Protein AF-A0A3D5DLK5-F1 (afdb_monomer)

Structure (mmCIF, N/CA/C/O backbone):
data_AF-A0A3D5DLK5-F1
#
_entry.id   AF-A0A3D5DLK5-F1
#
loop_
_atom_site.group_PDB
_atom_site.id
_atom_site.type_symbol
_atom_site.label_atom_id
_atom_site.label_alt_id
_atom_site.label_comp_id
_atom_site.label_asym_id
_atom_site.label_entity_id
_atom_site.label_seq_id
_atom_site.pdbx_PDB_ins_code
_atom_site.Cartn_x
_atom_site.Cartn_y
_atom_site.Cartn_z
_atom_site.occupancy
_atom_site.B_iso_or_equiv
_atom_site.auth_seq_id
_atom_site.auth_comp_id
_atom_site.auth_asym_id
_atom_site.auth_atom_id
_atom_site.pdbx_PDB_model_num
ATOM 1 N N . MET A 1 1 ? 22.225 74.720 5.721 1.00 42.94 1 MET A N 1
ATOM 2 C CA . MET A 1 1 ? 21.603 74.150 4.505 1.00 42.94 1 MET A CA 1
ATOM 3 C C . MET A 1 1 ? 21.934 72.665 4.447 1.00 42.94 1 MET A C 1
ATOM 5 O O . MET A 1 1 ? 23.121 72.358 4.435 1.00 42.94 1 MET A O 1
ATOM 9 N N . PRO A 1 2 ? 20.953 71.747 4.482 1.00 41.28 2 PRO A N 1
ATOM 10 C CA . PRO A 1 2 ? 21.237 70.318 4.409 1.00 41.28 2 PRO A CA 1
ATOM 11 C C . PRO A 1 2 ? 21.556 69.940 2.953 1.00 41.28 2 PRO A C 1
ATOM 13 O O . PRO A 1 2 ? 20.739 70.164 2.061 1.00 41.28 2 PRO A O 1
ATOM 16 N N . LYS A 1 3 ? 22.753 69.399 2.689 1.00 48.69 3 LYS A N 1
ATOM 17 C CA . LYS A 1 3 ? 23.078 68.789 1.389 1.00 48.69 3 LYS A CA 1
ATOM 18 C C . LYS A 1 3 ? 22.417 67.411 1.339 1.00 48.69 3 LYS A C 1
ATOM 20 O O . LYS A 1 3 ? 22.730 66.556 2.161 1.00 48.69 3 LYS A O 1
ATOM 25 N N . LYS A 1 4 ? 21.492 67.213 0.396 1.00 55.03 4 LYS A N 1
ATOM 26 C CA . LYS A 1 4 ? 20.937 65.888 0.082 1.00 55.03 4 LYS A CA 1
ATOM 27 C C . LYS A 1 4 ? 22.070 64.969 -0.405 1.00 55.03 4 LYS A C 1
ATOM 29 O O . LYS A 1 4 ? 22.907 65.449 -1.173 1.00 55.03 4 LYS A O 1
ATOM 34 N N . PRO A 1 5 ? 22.112 63.689 -0.005 1.00 53.06 5 PRO A N 1
ATOM 35 C CA . PRO A 1 5 ? 23.078 62.755 -0.565 1.00 53.06 5 PRO A CA 1
ATOM 36 C C . PRO A 1 5 ? 22.707 62.464 -2.027 1.00 53.06 5 PRO A C 1
ATOM 38 O O . PRO A 1 5 ? 21.541 62.223 -2.336 1.00 53.06 5 PRO A O 1
ATOM 41 N N . VAL A 1 6 ? 23.694 62.532 -2.924 1.00 55.94 6 VAL A N 1
ATOM 42 C CA . VAL A 1 6 ? 23.573 62.074 -4.315 1.00 55.94 6 VAL A CA 1
ATOM 43 C C . VAL A 1 6 ? 24.236 60.704 -4.375 1.00 55.94 6 VAL A C 1
ATOM 45 O O . VAL A 1 6 ? 25.457 60.610 -4.293 1.00 55.94 6 VAL A O 1
ATOM 48 N N . THR A 1 7 ? 23.426 59.654 -4.449 1.00 68.88 7 THR A N 1
ATOM 49 C CA . THR A 1 7 ? 23.878 58.266 -4.603 1.00 68.88 7 THR A CA 1
ATOM 50 C C . THR A 1 7 ? 24.413 58.070 -6.025 1.00 68.88 7 THR A C 1
ATOM 52 O O . THR A 1 7 ? 23.758 58.476 -6.987 1.00 68.88 7 THR A O 1
ATOM 55 N N . SER A 1 8 ? 25.610 57.493 -6.172 1.00 81.56 8 SER A N 1
ATOM 56 C CA . SER A 1 8 ? 26.222 57.232 -7.487 1.00 81.56 8 SER A CA 1
ATOM 57 C C . SER A 1 8 ? 25.460 56.134 -8.239 1.00 81.56 8 SER A C 1
ATOM 59 O O . SER A 1 8 ? 24.951 55.202 -7.618 1.00 81.56 8 SER A O 1
ATOM 61 N N . THR A 1 9 ? 25.413 56.190 -9.573 1.00 80.44 9 THR A N 1
ATOM 62 C CA . THR A 1 9 ? 24.764 55.162 -10.410 1.00 80.44 9 THR A CA 1
ATOM 63 C C . THR A 1 9 ? 25.300 53.753 -10.124 1.00 80.44 9 THR A C 1
ATOM 65 O O . THR A 1 9 ? 24.518 52.810 -10.045 1.00 80.44 9 THR A O 1
ATOM 68 N N . ASP A 1 10 ? 26.604 53.607 -9.871 1.00 79.00 10 ASP A N 1
ATOM 69 C CA . ASP A 1 10 ? 27.224 52.322 -9.505 1.00 79.00 10 ASP A CA 1
ATOM 70 C C . ASP A 1 10 ? 26.759 51.806 -8.137 1.00 79.00 10 ASP A C 1
ATOM 72 O O . ASP A 1 10 ? 26.619 50.602 -7.923 1.00 79.00 10 ASP A O 1
ATOM 76 N N . GLU A 1 11 ? 26.511 52.717 -7.199 1.00 77.06 11 GLU A N 1
ATOM 77 C CA . GLU A 1 11 ? 26.016 52.387 -5.865 1.00 77.06 11 GLU A CA 1
ATOM 78 C C . GLU A 1 11 ? 24.546 51.948 -5.940 1.00 77.06 11 GLU A C 1
ATOM 80 O O . GLU A 1 11 ? 24.179 50.937 -5.344 1.00 77.06 11 GLU A O 1
ATOM 85 N N . LEU A 1 12 ? 23.739 52.610 -6.779 1.00 76.19 12 LEU A N 1
ATOM 86 C CA . LEU A 1 12 ? 22.368 52.193 -7.086 1.00 76.19 12 LEU A CA 1
ATOM 87 C C . LEU A 1 12 ? 22.314 50.814 -7.764 1.00 76.19 12 LEU A C 1
ATOM 89 O O . LEU A 1 12 ? 21.471 49.998 -7.398 1.00 76.19 12 LEU A O 1
ATOM 93 N N . ILE A 1 13 ? 23.226 50.518 -8.699 1.00 75.50 13 ILE A N 1
ATOM 94 C CA . ILE A 1 13 ? 23.313 49.200 -9.353 1.00 75.50 13 ILE A CA 1
ATOM 95 C C . ILE A 1 13 ? 23.681 48.109 -8.336 1.00 75.50 13 ILE A C 1
ATOM 97 O O . ILE A 1 13 ? 23.044 47.057 -8.311 1.00 75.50 13 ILE A O 1
ATOM 101 N N . ARG A 1 14 ? 24.660 48.352 -7.453 1.00 78.44 14 ARG A N 1
ATOM 102 C CA . ARG A 1 14 ? 25.028 47.391 -6.394 1.00 78.44 14 ARG A CA 1
ATOM 103 C C . ARG A 1 14 ? 23.885 47.143 -5.411 1.00 78.44 14 ARG A C 1
ATOM 105 O O . ARG A 1 14 ? 23.652 45.993 -5.042 1.00 78.44 14 ARG A O 1
ATOM 112 N N . MET A 1 15 ? 23.172 48.197 -5.013 1.00 76.94 15 MET A N 1
ATOM 113 C CA . MET A 1 15 ? 21.993 48.077 -4.153 1.00 76.94 15 MET A CA 1
ATOM 114 C C . MET A 1 15 ? 20.878 47.277 -4.839 1.00 76.94 15 MET A C 1
ATOM 116 O O . MET A 1 15 ? 20.285 46.412 -4.202 1.00 76.94 15 MET A O 1
ATOM 120 N N . LEU A 1 16 ? 20.625 47.507 -6.133 1.00 72.19 16 LEU A N 1
ATOM 121 C CA . LEU A 1 16 ? 19.617 46.765 -6.897 1.00 72.19 16 LEU A CA 1
ATOM 122 C C . LEU A 1 16 ? 19.955 45.267 -6.988 1.00 72.19 16 LEU A C 1
ATOM 124 O O . LEU A 1 16 ? 19.103 44.441 -6.677 1.00 72.19 16 LEU A O 1
ATOM 128 N N . ILE A 1 17 ? 21.208 44.919 -7.305 1.00 76.75 17 ILE A N 1
ATOM 129 C CA . ILE A 1 17 ? 21.674 43.521 -7.360 1.00 76.75 17 ILE A CA 1
ATOM 130 C C . ILE A 1 17 ? 21.520 42.825 -5.997 1.00 76.75 17 ILE A C 1
ATOM 132 O O . ILE A 1 17 ? 21.095 41.674 -5.934 1.00 76.75 17 ILE A O 1
ATOM 136 N N . GLN A 1 18 ? 21.839 43.506 -4.890 1.00 73.81 18 GLN A N 1
ATOM 137 C CA . GLN A 1 18 ? 21.656 42.947 -3.544 1.00 73.81 18 GLN A CA 1
ATOM 138 C C . GLN A 1 18 ? 20.182 42.720 -3.198 1.00 73.81 18 GLN A C 1
ATOM 140 O O . GLN A 1 18 ? 19.852 41.699 -2.596 1.00 73.81 18 GLN A O 1
ATOM 145 N N . VAL A 1 19 ? 19.299 43.645 -3.582 1.00 72.69 19 VAL A N 1
ATOM 146 C CA . VAL A 1 19 ? 17.851 43.500 -3.381 1.00 72.69 19 VAL A CA 1
ATOM 147 C C . VAL A 1 19 ? 17.303 42.330 -4.201 1.00 72.69 19 VAL A C 1
ATOM 149 O O . VAL A 1 19 ? 16.529 41.540 -3.667 1.00 72.69 19 VAL A O 1
ATOM 152 N N . GLU A 1 20 ? 17.734 42.164 -5.453 1.00 77.56 20 GLU A N 1
ATOM 153 C CA . GLU A 1 20 ? 17.341 41.029 -6.298 1.00 77.56 20 GLU A CA 1
ATOM 154 C C . GLU A 1 20 ? 17.846 39.691 -5.747 1.00 77.56 20 GLU A C 1
ATOM 156 O O . GLU A 1 20 ? 17.072 38.739 -5.649 1.00 77.56 20 GLU A O 1
ATOM 161 N N . ALA A 1 21 ? 19.108 39.616 -5.316 1.00 72.50 21 ALA A N 1
ATOM 162 C CA . ALA A 1 21 ? 19.668 38.409 -4.707 1.00 72.50 21 ALA A CA 1
ATOM 163 C C . ALA A 1 21 ? 18.961 38.045 -3.389 1.00 72.50 21 ALA A C 1
ATOM 165 O O . ALA A 1 21 ? 18.649 36.878 -3.150 1.00 72.50 21 ALA A O 1
ATOM 166 N N . ALA A 1 22 ? 18.653 39.038 -2.548 1.00 77.44 22 ALA A N 1
ATOM 167 C CA . ALA A 1 22 ? 17.878 38.827 -1.328 1.00 77.44 22 ALA A CA 1
ATOM 168 C C . ALA A 1 22 ? 16.445 38.364 -1.640 1.00 77.44 22 ALA A C 1
ATOM 170 O O . ALA A 1 22 ? 15.945 37.447 -0.991 1.00 77.44 22 ALA A O 1
ATOM 171 N N . ALA A 1 23 ? 15.794 38.944 -2.653 1.00 75.94 23 ALA A N 1
ATOM 172 C CA . ALA A 1 23 ? 14.467 38.525 -3.097 1.00 75.94 23 ALA A CA 1
ATOM 173 C C . ALA A 1 23 ? 14.468 37.090 -3.651 1.00 75.94 23 ALA A C 1
ATOM 175 O O . ALA A 1 23 ? 13.562 36.319 -3.331 1.00 75.94 23 ALA A O 1
ATOM 176 N N . ALA A 1 24 ? 15.495 36.707 -4.416 1.00 77.44 24 ALA A N 1
ATOM 177 C CA . ALA A 1 24 ? 15.681 35.340 -4.898 1.00 77.44 24 ALA A CA 1
ATOM 178 C C . ALA A 1 24 ? 15.868 34.351 -3.736 1.00 77.44 24 ALA A C 1
ATOM 180 O O . ALA A 1 24 ? 15.194 33.325 -3.705 1.00 77.44 24 ALA A O 1
ATOM 181 N N . GLY A 1 25 ? 16.690 34.695 -2.738 1.00 79.88 25 GLY A N 1
ATOM 182 C CA . GLY A 1 25 ? 16.867 33.874 -1.536 1.00 79.88 25 GLY A CA 1
ATOM 183 C C . GLY A 1 25 ? 15.587 33.735 -0.703 1.00 79.88 25 GLY A C 1
ATOM 184 O O . GLY A 1 25 ? 15.279 32.651 -0.212 1.00 79.88 25 GLY A O 1
ATOM 185 N N . ILE A 1 26 ? 14.787 34.800 -0.577 1.00 82.75 26 ILE A N 1
ATOM 186 C CA . ILE A 1 26 ? 13.484 34.747 0.108 1.00 82.75 26 ILE A CA 1
ATOM 187 C C . ILE A 1 26 ? 12.505 33.853 -0.658 1.00 82.75 26 ILE A C 1
ATOM 189 O O . ILE A 1 26 ? 11.826 33.030 -0.044 1.00 82.75 26 ILE A O 1
ATOM 193 N N . LEU A 1 27 ? 12.431 33.990 -1.985 1.00 77.56 27 LEU A N 1
ATOM 194 C CA . LEU A 1 27 ? 11.572 33.155 -2.821 1.00 77.56 27 LEU A CA 1
ATOM 195 C C . LEU A 1 27 ? 11.985 31.682 -2.735 1.00 77.56 27 LEU A C 1
ATOM 197 O O . LEU A 1 27 ? 11.122 30.828 -2.562 1.00 77.56 27 LEU A O 1
ATOM 201 N N . GLU A 1 28 ? 13.283 31.387 -2.790 1.00 80.94 28 GLU A N 1
ATOM 202 C CA . GLU A 1 28 ? 13.816 30.035 -2.621 1.00 80.94 28 GLU A CA 1
ATOM 203 C C . GLU A 1 28 ? 13.420 29.452 -1.260 1.00 80.94 28 GLU A C 1
ATOM 205 O O . GLU A 1 28 ? 12.857 28.360 -1.203 1.00 80.94 28 GLU A O 1
ATOM 210 N N . GLN A 1 29 ? 13.604 30.197 -0.166 1.00 78.12 29 GLN A N 1
ATOM 211 C CA . GLN A 1 29 ? 13.191 29.731 1.159 1.00 78.12 29 GLN A CA 1
ATOM 212 C C . GLN A 1 29 ? 11.677 29.533 1.277 1.00 78.12 29 GLN A C 1
ATOM 214 O O . GLN A 1 29 ? 11.236 28.555 1.879 1.00 78.12 29 GLN A O 1
ATOM 219 N N . GLN A 1 30 ? 10.866 30.406 0.679 1.00 80.44 30 GLN A N 1
ATOM 220 C CA . GLN A 1 30 ? 9.410 30.246 0.641 1.00 80.44 30 GLN A CA 1
ATOM 221 C C . GLN A 1 30 ? 8.985 29.035 -0.199 1.00 80.44 30 GLN A C 1
ATOM 223 O O . GLN A 1 30 ? 8.059 28.316 0.181 1.00 80.44 30 GLN A O 1
ATOM 228 N N . MET A 1 31 ? 9.659 28.785 -1.325 1.00 78.12 31 MET A N 1
ATOM 229 C CA . MET A 1 31 ? 9.427 27.616 -2.172 1.00 78.12 31 MET A CA 1
ATOM 230 C C . MET A 1 31 ? 9.816 26.333 -1.442 1.00 78.12 31 MET A C 1
ATOM 232 O O . MET A 1 31 ? 9.007 25.412 -1.394 1.00 78.12 31 MET A O 1
ATOM 236 N N . LEU A 1 32 ? 10.991 26.286 -0.812 1.00 80.00 32 LEU A N 1
ATOM 237 C CA . LEU A 1 32 ? 11.442 25.152 -0.004 1.00 80.00 32 LEU A CA 1
ATOM 238 C C . LEU A 1 32 ? 10.513 24.902 1.189 1.00 80.00 32 LEU A C 1
ATOM 240 O O . LEU A 1 32 ? 10.144 23.761 1.449 1.00 80.00 32 LEU A O 1
ATOM 244 N N . HIS A 1 33 ? 10.072 25.958 1.877 1.00 77.00 33 HIS A N 1
ATOM 245 C CA . HIS A 1 33 ? 9.100 25.843 2.963 1.00 77.00 33 HIS A CA 1
ATOM 246 C C . HIS A 1 33 ? 7.778 25.239 2.478 1.00 77.00 33 HIS A C 1
ATOM 248 O O . HIS A 1 33 ? 7.251 24.329 3.113 1.00 77.00 33 HIS A O 1
ATOM 254 N N . ARG A 1 34 ? 7.270 25.686 1.322 1.00 76.44 34 ARG A N 1
ATOM 255 C CA . ARG A 1 34 ? 6.058 25.120 0.715 1.00 76.44 34 ARG A CA 1
ATOM 256 C C . ARG A 1 34 ? 6.259 23.667 0.285 1.00 76.44 34 ARG A C 1
ATOM 258 O O . ARG A 1 34 ? 5.368 22.856 0.496 1.00 76.44 34 ARG A O 1
ATOM 265 N N . LEU A 1 35 ? 7.415 23.332 -0.292 1.00 76.19 35 LEU A N 1
ATOM 266 C CA . LEU A 1 35 ? 7.746 21.963 -0.695 1.00 76.19 35 LEU A CA 1
ATOM 267 C C . LEU A 1 35 ? 7.763 21.011 0.505 1.00 76.19 35 LEU A C 1
ATOM 269 O O . LEU A 1 35 ? 7.215 19.924 0.399 1.00 76.19 35 LEU A O 1
ATOM 273 N N . ARG A 1 36 ? 8.289 21.446 1.656 1.00 78.12 36 ARG A N 1
ATOM 274 C CA . ARG A 1 36 ? 8.279 20.668 2.909 1.00 78.12 36 ARG A CA 1
ATOM 275 C C . ARG A 1 36 ? 6.887 20.472 3.514 1.00 78.12 36 ARG A C 1
ATOM 277 O O . ARG A 1 36 ? 6.699 19.605 4.356 1.00 78.12 36 ARG A O 1
ATOM 284 N N . GLN A 1 37 ? 5.909 21.287 3.125 1.00 80.38 37 GLN A N 1
ATOM 285 C CA . GLN A 1 37 ? 4.522 21.156 3.583 1.00 80.38 37 GLN A CA 1
ATOM 286 C C . GLN A 1 37 ? 3.663 20.313 2.645 1.00 80.38 37 GLN A C 1
ATOM 288 O O . GLN A 1 37 ? 2.487 20.097 2.931 1.00 80.38 37 GLN A O 1
ATOM 293 N N . GLN A 1 38 ? 4.229 19.838 1.537 1.00 84.44 38 GLN A N 1
ATOM 294 C CA . GLN A 1 38 ? 3.517 19.061 0.540 1.00 84.44 38 GLN A CA 1
ATOM 295 C C . GLN A 1 38 ? 4.121 17.674 0.407 1.00 84.44 38 GLN A C 1
ATOM 297 O O . GLN A 1 38 ? 5.324 17.473 0.507 1.00 84.44 38 GLN A O 1
ATOM 302 N N . THR A 1 39 ? 3.260 16.713 0.130 1.00 86.06 39 THR A N 1
ATOM 303 C CA . THR A 1 39 ? 3.639 15.349 -0.216 1.00 86.06 39 THR A CA 1
ATOM 304 C C . THR A 1 39 ? 3.030 14.994 -1.564 1.00 86.06 39 THR A C 1
ATOM 306 O O . THR A 1 39 ? 2.161 15.705 -2.082 1.00 86.06 39 THR A O 1
ATOM 309 N N . TYR A 1 40 ? 3.529 13.935 -2.185 1.00 82.75 40 TYR A N 1
ATOM 310 C CA . TYR A 1 40 ? 3.051 13.472 -3.473 1.00 82.75 40 TYR A CA 1
ATOM 311 C C . TYR A 1 40 ? 2.256 12.192 -3.275 1.00 82.75 40 TYR A C 1
ATOM 313 O O . TYR A 1 40 ? 2.761 11.227 -2.729 1.00 82.75 40 TYR A O 1
ATOM 321 N N . VAL A 1 41 ? 1.000 12.175 -3.711 1.00 85.81 41 VAL A N 1
ATOM 322 C CA . VAL A 1 41 ? 0.158 10.981 -3.624 1.00 85.81 41 VAL A CA 1
ATOM 323 C C . VAL A 1 41 ? -0.466 10.739 -4.980 1.00 85.81 41 VAL A C 1
ATOM 325 O O . VAL A 1 41 ? -1.279 11.522 -5.479 1.00 85.81 41 VAL A O 1
ATOM 328 N N . GLY A 1 42 ? -0.064 9.634 -5.600 1.00 77.25 42 GLY A N 1
ATOM 329 C CA . GLY A 1 42 ? -0.715 9.083 -6.778 1.00 77.25 42 GLY A CA 1
ATOM 330 C C . GLY A 1 42 ? -0.802 10.045 -7.958 1.00 77.25 42 GLY A C 1
ATOM 331 O O . GLY A 1 42 ? -1.847 10.094 -8.611 1.00 77.25 42 GLY A O 1
ATOM 332 N N . GLY A 1 43 ? 0.256 10.820 -8.201 1.00 78.56 43 GLY A N 1
ATOM 333 C CA . GLY A 1 43 ? 0.330 11.748 -9.328 1.00 78.56 43 GLY A CA 1
ATOM 334 C C . GLY A 1 43 ? 0.141 13.227 -8.965 1.00 78.56 43 GLY A C 1
ATOM 335 O O . GLY A 1 43 ? 0.287 14.091 -9.832 1.00 78.56 43 GLY A O 1
ATOM 336 N N . LYS A 1 44 ? -0.216 13.545 -7.713 1.00 83.94 44 LYS A N 1
ATOM 337 C CA . LYS A 1 44 ? -0.610 14.900 -7.302 1.00 83.94 44 LYS A CA 1
ATOM 338 C C . LYS A 1 44 ? 0.108 15.342 -6.037 1.00 83.94 44 LYS A C 1
ATOM 340 O O . LYS A 1 44 ? 0.226 14.571 -5.090 1.00 83.94 44 LYS A O 1
ATOM 345 N N . ARG A 1 45 ? 0.522 16.612 -6.008 1.00 84.94 45 ARG A N 1
ATOM 346 C CA . ARG A 1 45 ? 0.959 17.270 -4.774 1.00 84.94 45 ARG A CA 1
ATOM 347 C C . ARG A 1 45 ? -0.252 17.619 -3.923 1.00 84.94 45 ARG A C 1
ATOM 349 O O . ARG A 1 45 ? -1.213 18.193 -4.434 1.00 84.94 45 ARG A O 1
ATOM 356 N N . VAL A 1 46 ? -0.183 17.275 -2.648 1.00 89.00 46 VAL A N 1
ATOM 357 C CA . VAL A 1 46 ? -1.204 17.562 -1.642 1.00 89.00 46 VAL A CA 1
ATOM 358 C C . VAL A 1 46 ? -0.528 18.123 -0.400 1.00 89.00 46 VAL A C 1
ATOM 360 O O . VAL A 1 46 ? 0.613 17.769 -0.108 1.00 89.00 46 VAL A O 1
ATOM 363 N N . ASP A 1 47 ? -1.217 18.999 0.323 1.00 90.19 47 ASP A N 1
ATOM 364 C CA . ASP A 1 47 ? -0.707 19.499 1.597 1.00 90.19 47 ASP A CA 1
ATOM 365 C C . ASP A 1 47 ? -0.700 18.364 2.629 1.00 90.19 47 ASP A C 1
ATOM 367 O O . ASP A 1 47 ? -1.656 17.584 2.723 1.00 90.19 47 ASP A O 1
ATOM 371 N N . ILE A 1 48 ? 0.389 18.266 3.390 1.00 90.31 48 ILE A N 1
ATOM 372 C CA . ILE A 1 48 ? 0.566 17.246 4.419 1.00 90.31 48 ILE A CA 1
ATOM 373 C C . ILE A 1 48 ? -0.444 17.491 5.533 1.00 90.31 48 ILE A C 1
ATOM 375 O O . ILE A 1 48 ? -0.481 18.544 6.171 1.00 90.31 48 ILE A O 1
ATOM 379 N N . GLN A 1 49 ? -1.245 16.471 5.798 1.00 92.81 49 GLN A N 1
ATOM 380 C CA . GLN A 1 49 ? -2.218 16.454 6.874 1.00 92.81 49 GLN A CA 1
ATOM 381 C C . GLN A 1 49 ? -1.587 15.877 8.142 1.00 92.81 49 GLN A C 1
ATOM 383 O O . GLN A 1 49 ? -0.702 15.017 8.097 1.00 92.81 49 GLN A O 1
ATOM 388 N N . GLN A 1 50 ? -2.063 16.321 9.305 1.00 93.25 50 GLN A N 1
ATOM 389 C CA . GLN A 1 50 ? -1.713 15.649 10.554 1.00 93.25 50 GLN A CA 1
ATOM 390 C C . GLN A 1 50 ? -2.298 14.237 10.562 1.00 93.25 50 GLN A C 1
ATOM 392 O O . GLN A 1 50 ? -3.425 14.031 10.114 1.00 93.25 50 GLN A O 1
ATOM 397 N N . LEU A 1 51 ? -1.544 13.275 11.098 1.00 95.12 51 LEU A N 1
ATOM 398 C CA . LEU A 1 51 ? -2.031 11.909 11.254 1.00 95.12 51 LEU A CA 1
ATOM 399 C C . LEU A 1 51 ? -3.208 11.917 12.251 1.00 95.12 51 LEU A C 1
ATOM 401 O O . LEU A 1 51 ? -3.010 12.280 13.417 1.00 95.12 51 LEU A O 1
ATOM 405 N N . PRO A 1 52 ? -4.433 11.558 11.831 1.00 95.81 52 PRO A N 1
ATOM 406 C CA . PRO A 1 52 ? -5.585 11.585 12.718 1.00 95.81 52 PRO A CA 1
ATOM 407 C C . PRO A 1 52 ? -5.480 10.485 13.778 1.00 95.81 52 PRO A C 1
ATOM 409 O O . PRO A 1 52 ? -4.756 9.499 13.625 1.00 95.81 52 PRO A O 1
ATOM 412 N N . ARG A 1 53 ? -6.251 10.617 14.863 1.00 96.56 53 ARG A N 1
ATOM 413 C CA . ARG A 1 53 ? -6.416 9.517 15.826 1.00 96.56 53 ARG A CA 1
ATOM 414 C C . ARG A 1 53 ? -7.064 8.320 15.134 1.00 96.56 53 ARG A C 1
ATOM 416 O O . ARG A 1 53 ? -7.976 8.502 14.330 1.00 96.56 53 ARG A O 1
ATOM 423 N N . LEU A 1 54 ? -6.642 7.112 15.505 1.00 96.38 54 LEU A N 1
ATOM 424 C CA . LEU A 1 54 ? -7.251 5.882 15.007 1.00 96.38 54 LEU A CA 1
ATOM 425 C C . LEU A 1 54 ? -8.766 5.875 15.311 1.00 96.38 54 LEU A C 1
ATOM 427 O O . LEU A 1 54 ? -9.147 5.994 16.483 1.00 96.38 54 LEU A O 1
ATOM 431 N N . PRO A 1 55 ? -9.644 5.749 14.297 1.00 94.19 55 PRO A N 1
ATOM 432 C CA . PRO A 1 55 ? -11.082 5.673 14.521 1.00 94.19 55 PRO A CA 1
ATOM 433 C C . PRO A 1 55 ? -11.445 4.447 15.362 1.00 94.19 55 PRO A C 1
ATOM 435 O O . PRO A 1 55 ? -10.939 3.355 15.119 1.00 94.19 55 PRO A O 1
ATOM 438 N N . LYS A 1 56 ? -12.378 4.579 16.313 1.00 94.12 56 LYS A N 1
ATOM 439 C CA . LYS A 1 56 ? -12.821 3.437 17.141 1.00 94.12 56 LYS A CA 1
ATOM 440 C C . LYS A 1 56 ? -13.384 2.280 16.303 1.00 94.12 56 LYS A C 1
ATOM 442 O O . LYS A 1 56 ? -13.192 1.123 16.655 1.00 94.12 56 LYS A O 1
ATOM 447 N N . SER A 1 57 ? -14.034 2.591 15.181 1.00 93.38 57 SER A N 1
ATOM 448 C CA . SER A 1 57 ? -14.547 1.602 14.226 1.00 93.38 57 SER A CA 1
ATOM 449 C C . SER A 1 57 ? -13.447 0.779 13.549 1.00 93.38 57 SER A C 1
ATOM 451 O O . SER A 1 57 ? -13.731 -0.295 13.027 1.00 93.38 57 SER A O 1
ATOM 453 N N . ALA A 1 58 ? -12.186 1.227 13.563 1.00 94.69 58 ALA A N 1
ATOM 454 C CA . ALA A 1 58 ? -11.075 0.491 12.962 1.00 94.69 58 ALA A CA 1
ATOM 455 C C . ALA A 1 58 ? -10.819 -0.866 13.643 1.00 94.69 58 ALA A C 1
ATOM 457 O O . ALA A 1 58 ? -10.260 -1.762 13.018 1.00 94.69 58 ALA A O 1
ATOM 458 N N . ALA A 1 59 ? -11.266 -1.034 14.893 1.00 93.75 59 ALA A N 1
ATOM 459 C CA . ALA A 1 59 ? -11.171 -2.292 15.629 1.00 93.75 59 ALA A CA 1
ATOM 460 C C . ALA A 1 59 ? -12.073 -3.408 15.070 1.00 93.75 59 ALA A C 1
ATOM 462 O O . ALA A 1 59 ? -11.851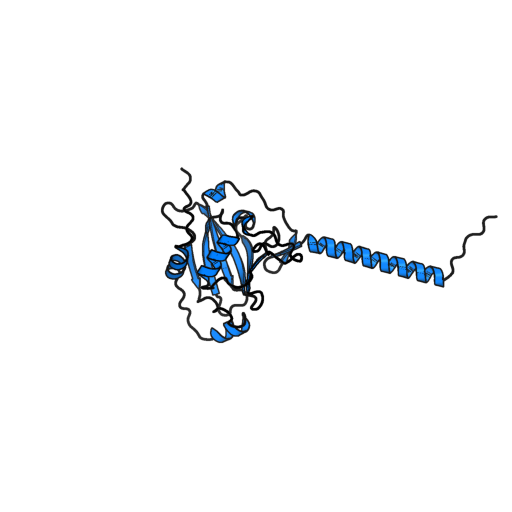 -4.572 15.377 1.00 93.75 59 ALA A O 1
ATOM 463 N N . THR A 1 60 ? -13.092 -3.067 14.277 1.00 95.38 60 THR A N 1
ATOM 464 C CA . THR A 1 60 ? -14.113 -4.019 13.801 1.00 95.38 60 THR A CA 1
ATOM 465 C C . THR A 1 60 ? -14.436 -3.863 12.319 1.00 95.38 60 THR A C 1
ATOM 467 O O . THR A 1 60 ? -15.426 -4.407 11.832 1.00 95.38 60 THR A O 1
ATOM 470 N N . THR A 1 61 ? -13.613 -3.118 11.582 1.00 97.50 61 THR A N 1
ATOM 471 C CA . THR A 1 61 ? -13.795 -2.882 10.147 1.00 97.50 61 THR A CA 1
ATOM 472 C C . THR A 1 61 ? -12.583 -3.340 9.355 1.00 97.50 61 THR A C 1
ATOM 474 O O . THR A 1 61 ? -11.467 -3.440 9.872 1.00 97.50 61 THR A O 1
ATOM 477 N N . VAL A 1 62 ? -12.815 -3.575 8.071 1.00 98.19 62 VAL A N 1
ATOM 478 C CA . VAL A 1 62 ? -11.795 -3.871 7.073 1.00 98.19 62 VAL A CA 1
ATOM 479 C C . VAL A 1 62 ? -11.871 -2.845 5.948 1.00 98.19 62 VAL A C 1
ATOM 481 O O . VAL A 1 62 ? -12.953 -2.416 5.538 1.00 98.19 62 VAL A O 1
ATOM 484 N N . HIS A 1 63 ? -10.709 -2.449 5.442 1.00 98.44 63 HIS A N 1
ATOM 485 C CA . HIS A 1 63 ? -10.586 -1.691 4.208 1.00 98.44 63 HIS A CA 1
ATOM 486 C C . HIS A 1 63 ? -10.528 -2.670 3.045 1.00 98.44 63 HIS A C 1
ATOM 488 O O . HIS A 1 63 ? -9.595 -3.466 2.932 1.00 98.44 63 HIS A O 1
ATOM 494 N N . ARG A 1 64 ? -11.512 -2.580 2.154 1.00 98.69 64 ARG A N 1
ATOM 495 C CA . ARG A 1 64 ? -11.442 -3.198 0.838 1.00 98.69 64 ARG A CA 1
ATOM 496 C C . ARG A 1 64 ? -10.688 -2.253 -0.081 1.00 98.69 64 ARG A C 1
ATOM 498 O O . ARG A 1 64 ? -11.206 -1.198 -0.448 1.00 98.69 64 ARG A O 1
ATOM 505 N N . VAL A 1 65 ? -9.472 -2.632 -0.445 1.00 98.81 65 VAL A N 1
ATOM 506 C CA . VAL A 1 65 ? -8.584 -1.830 -1.286 1.00 98.81 65 VAL A CA 1
ATOM 507 C C . VAL A 1 65 ? -8.319 -2.523 -2.609 1.00 98.81 65 VAL A C 1
ATOM 509 O O . VAL A 1 65 ? -8.266 -3.751 -2.685 1.00 98.81 65 VAL A O 1
ATOM 512 N N . LYS A 1 66 ? -8.096 -1.731 -3.654 1.00 98.69 66 LYS A N 1
ATOM 513 C CA . LYS A 1 66 ? -7.514 -2.204 -4.906 1.00 98.69 66 LYS A CA 1
ATOM 514 C C . LYS A 1 66 ? -6.083 -1.693 -5.016 1.00 98.69 66 LYS A C 1
ATOM 516 O O . LYS A 1 66 ? -5.884 -0.491 -5.165 1.00 98.69 66 LYS A O 1
ATOM 521 N N . ALA A 1 67 ? -5.117 -2.605 -4.982 1.00 98.56 67 ALA A N 1
ATOM 522 C CA . ALA A 1 67 ? -3.705 -2.333 -5.231 1.00 98.56 67 ALA A CA 1
ATOM 523 C C . ALA A 1 67 ? -3.396 -2.613 -6.707 1.00 98.56 67 ALA A C 1
ATOM 525 O O . ALA A 1 67 ? -3.517 -3.752 -7.161 1.00 98.56 67 ALA A O 1
ATOM 526 N N . SER A 1 68 ? -3.057 -1.579 -7.476 1.00 98.31 68 SER A N 1
ATOM 527 C CA . SER A 1 68 ? -2.781 -1.686 -8.916 1.00 98.31 68 SER A CA 1
ATOM 528 C C . SER A 1 68 ? -1.330 -1.341 -9.211 1.00 98.31 68 SER A C 1
ATOM 530 O O . SER A 1 68 ? -0.879 -0.274 -8.804 1.00 98.31 68 SER A O 1
ATOM 532 N N . LEU A 1 69 ? -0.632 -2.202 -9.954 1.00 97.75 69 LEU A N 1
ATOM 533 C CA . LEU A 1 69 ? 0.744 -1.947 -10.371 1.00 97.75 69 LEU A CA 1
ATOM 534 C C . LEU A 1 69 ? 0.769 -0.872 -11.464 1.00 97.75 69 LEU A C 1
ATOM 536 O O . LEU A 1 69 ? 0.162 -1.029 -12.531 1.00 97.75 69 LEU A O 1
ATOM 540 N N . HIS A 1 70 ? 1.448 0.237 -11.186 1.00 95.81 70 HIS A N 1
ATOM 541 C CA . HIS A 1 70 ? 1.547 1.369 -12.093 1.00 95.81 70 HIS A CA 1
ATOM 542 C C . HIS A 1 70 ? 2.341 0.987 -13.351 1.00 95.81 70 HIS A C 1
ATOM 544 O O . HIS A 1 70 ? 3.371 0.331 -13.283 1.00 95.81 70 HIS A O 1
ATOM 550 N N . GLY A 1 71 ? 1.849 1.389 -14.526 1.00 94.56 71 GLY A N 1
ATOM 551 C CA . GLY A 1 71 ? 2.525 1.152 -15.808 1.00 94.56 71 GLY A CA 1
ATOM 552 C C . GLY A 1 71 ? 2.420 -0.273 -16.374 1.00 94.56 71 GLY A C 1
ATOM 553 O O . GLY A 1 71 ? 2.823 -0.480 -17.520 1.00 94.56 71 GLY A O 1
ATOM 554 N N . ALA A 1 72 ? 1.828 -1.226 -15.645 1.00 95.31 72 ALA A N 1
ATOM 555 C CA . ALA A 1 72 ? 1.699 -2.614 -16.091 1.00 95.31 72 ALA A CA 1
ATOM 556 C C . ALA A 1 72 ? 0.758 -2.757 -17.299 1.00 95.31 72 ALA A C 1
ATOM 558 O O . ALA A 1 72 ? -0.391 -2.296 -17.292 1.00 95.31 72 ALA A O 1
ATOM 559 N N . LYS A 1 73 ? 1.236 -3.438 -18.341 1.00 91.44 73 LYS A N 1
ATOM 560 C CA . LYS A 1 73 ? 0.540 -3.667 -19.608 1.00 91.44 73 LYS A CA 1
ATOM 561 C C . LYS A 1 73 ? 0.700 -5.138 -20.023 1.00 91.44 73 LYS A C 1
ATOM 563 O O . LYS A 1 73 ? 1.751 -5.504 -20.534 1.00 91.44 73 LYS A O 1
ATOM 568 N N . PRO A 1 74 ? -0.352 -5.971 -19.888 1.00 90.94 74 PRO A N 1
ATOM 569 C CA . PRO A 1 74 ? -1.704 -5.621 -19.436 1.00 90.94 74 PRO A CA 1
ATOM 570 C C . PRO A 1 74 ? -1.800 -5.405 -17.908 1.00 90.94 74 PRO A C 1
ATOM 572 O O . PRO A 1 74 ? -0.938 -5.882 -17.179 1.00 90.94 74 PRO A O 1
ATOM 575 N N . PRO A 1 75 ? -2.872 -4.758 -17.403 1.00 94.44 75 PRO A N 1
ATOM 576 C CA . PRO A 1 75 ? -2.994 -4.413 -15.985 1.00 94.44 75 PRO A CA 1
ATOM 577 C C . PRO A 1 75 ? -2.843 -5.599 -15.024 1.00 94.44 75 PRO A C 1
ATOM 579 O O . PRO A 1 75 ? -3.542 -6.608 -15.184 1.00 94.44 75 PRO A O 1
ATOM 582 N N . VAL A 1 76 ? -2.020 -5.403 -13.992 1.00 96.62 76 VAL A N 1
ATOM 583 C CA . VAL A 1 76 ? -1.820 -6.296 -12.841 1.00 96.62 76 VAL A CA 1
ATOM 584 C C . VAL A 1 76 ? -2.377 -5.609 -11.594 1.00 96.62 76 VAL A C 1
ATOM 586 O O . VAL A 1 76 ? -2.092 -4.435 -11.351 1.00 96.62 76 VAL A O 1
ATOM 589 N N . TRP A 1 77 ? -3.220 -6.302 -10.828 1.00 98.06 77 TRP A N 1
ATOM 590 C CA . TRP A 1 77 ? -3.806 -5.743 -9.604 1.00 98.06 77 TRP A CA 1
ATOM 591 C C . TRP A 1 77 ? -4.299 -6.824 -8.640 1.00 98.06 77 TRP A C 1
ATOM 593 O O . TRP A 1 77 ? -4.527 -7.971 -9.035 1.00 98.06 77 TRP A O 1
ATOM 603 N N . ARG A 1 78 ? -4.509 -6.430 -7.383 1.00 98.44 78 ARG A N 1
ATOM 604 C CA . ARG A 1 78 ? -5.112 -7.227 -6.307 1.00 98.44 78 ARG A CA 1
ATOM 605 C C . ARG A 1 78 ? -6.225 -6.432 -5.639 1.00 98.44 78 ARG A C 1
ATOM 607 O O . ARG A 1 78 ? -6.120 -5.215 -5.504 1.00 98.44 78 ARG A O 1
ATOM 614 N N . ARG A 1 79 ? -7.295 -7.109 -5.237 1.00 98.56 79 ARG A N 1
ATOM 615 C CA . ARG A 1 79 ? -8.332 -6.572 -4.360 1.00 98.56 79 ARG A CA 1
ATOM 616 C C . ARG A 1 79 ? -8.249 -7.302 -3.035 1.00 98.56 79 ARG A C 1
AT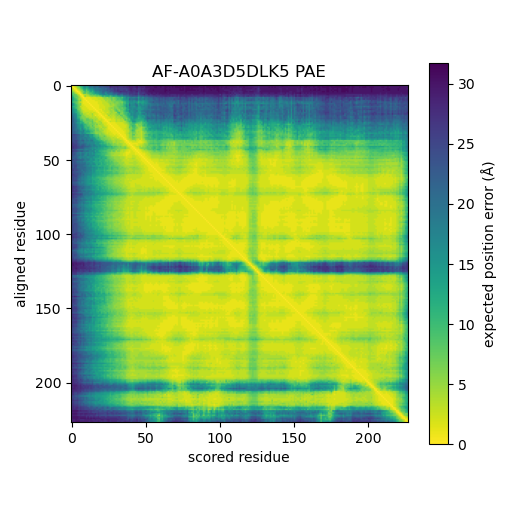OM 618 O O . ARG A 1 79 ? -8.460 -8.511 -2.975 1.00 98.56 79 ARG A O 1
ATOM 625 N N . LEU A 1 80 ? -7.916 -6.548 -2.004 1.00 98.56 80 LEU A N 1
ATOM 626 C CA . LEU A 1 80 ? -7.568 -7.058 -0.690 1.00 98.56 80 LEU A CA 1
ATOM 627 C C . LEU A 1 80 ? -8.548 -6.502 0.331 1.00 98.56 80 LEU A C 1
ATOM 629 O O . LEU A 1 80 ? -8.952 -5.343 0.237 1.00 98.56 80 LEU A O 1
ATOM 633 N N . GLU A 1 81 ? -8.911 -7.317 1.309 1.00 98.12 81 GLU A N 1
ATOM 634 C CA . GLU A 1 81 ? -9.582 -6.858 2.519 1.00 98.12 81 GLU A CA 1
ATOM 635 C C . GLU A 1 81 ? -8.587 -6.915 3.668 1.00 98.12 81 GLU A C 1
ATOM 637 O O . GLU A 1 81 ? -8.128 -7.989 4.056 1.00 98.12 81 GLU A O 1
ATOM 642 N N . ILE A 1 82 ? -8.227 -5.737 4.168 1.00 97.94 82 ILE A N 1
ATOM 643 C CA . ILE A 1 82 ? -7.171 -5.540 5.157 1.00 97.94 82 ILE A CA 1
ATOM 644 C C . ILE A 1 82 ? -7.808 -4.970 6.427 1.00 97.94 82 ILE A C 1
ATOM 646 O O . ILE A 1 82 ? -8.600 -4.030 6.319 1.00 97.94 82 ILE A O 1
ATOM 650 N N . PRO A 1 83 ? -7.493 -5.481 7.632 1.00 97.75 83 PRO A N 1
ATOM 651 C CA . PRO A 1 83 ? -7.969 -4.883 8.876 1.00 97.75 83 PRO A CA 1
ATOM 652 C C . PRO A 1 83 ? -7.683 -3.379 8.925 1.00 97.75 83 PRO A C 1
ATOM 654 O O . PRO A 1 83 ? -6.550 -2.950 8.727 1.00 97.75 83 PRO A O 1
ATOM 657 N N . SER A 1 84 ? -8.699 -2.568 9.220 1.00 97.94 84 SER A N 1
ATOM 658 C CA . SER A 1 84 ? -8.583 -1.103 9.238 1.00 97.94 84 SER A CA 1
ATOM 659 C C . SER A 1 84 ? -7.500 -0.604 10.205 1.00 97.94 84 SER A C 1
ATOM 661 O O . SER A 1 84 ? -6.832 0.395 9.942 1.00 97.94 84 SER A O 1
ATOM 663 N N . ALA A 1 85 ? -7.317 -1.304 11.326 1.00 97.00 85 ALA A N 1
ATOM 664 C CA . ALA A 1 85 ? -6.299 -1.006 12.331 1.00 97.00 85 ALA A CA 1
ATOM 665 C C . ALA A 1 85 ? -4.916 -1.626 12.037 1.00 97.00 85 ALA A C 1
ATOM 667 O O . ALA A 1 85 ? -4.023 -1.523 12.876 1.00 97.00 85 ALA A O 1
ATOM 668 N N . MET A 1 86 ? -4.725 -2.297 10.894 1.00 96.94 86 MET A N 1
ATOM 669 C CA . MET A 1 86 ? -3.419 -2.835 10.505 1.00 96.94 86 MET A CA 1
ATOM 670 C C . MET A 1 86 ? -2.444 -1.689 10.219 1.00 96.94 86 MET A C 1
ATOM 672 O O . MET A 1 86 ? -2.781 -0.752 9.494 1.00 96.94 86 MET A O 1
ATOM 676 N N . THR A 1 87 ? -1.260 -1.764 10.821 1.00 97.44 87 THR A N 1
ATOM 677 C CA . THR A 1 87 ? -0.161 -0.807 10.654 1.00 97.44 87 THR A CA 1
ATOM 678 C C . THR A 1 87 ? 0.528 -0.984 9.304 1.00 97.44 87 THR A C 1
ATOM 680 O O . THR A 1 87 ? 0.417 -2.049 8.693 1.00 97.44 87 THR A O 1
ATOM 683 N N . LEU A 1 88 ? 1.176 0.067 8.797 1.00 98.19 88 LEU A N 1
ATOM 684 C CA . LEU A 1 88 ? 1.705 0.076 7.431 1.00 98.19 88 LEU A CA 1
ATOM 685 C C . LEU A 1 88 ? 2.854 -0.925 7.207 1.00 98.19 88 LEU A C 1
ATOM 687 O O . LEU A 1 88 ? 2.904 -1.505 6.128 1.00 98.19 88 LEU A O 1
ATOM 691 N N . ASP A 1 89 ? 3.668 -1.232 8.222 1.00 96.44 89 ASP A N 1
ATOM 692 C CA . ASP A 1 89 ? 4.627 -2.359 8.206 1.00 96.44 89 ASP A CA 1
ATOM 693 C C . ASP A 1 89 ? 3.937 -3.691 7.885 1.00 96.44 89 ASP A C 1
ATOM 695 O O . ASP A 1 89 ? 4.383 -4.468 7.046 1.00 96.44 89 ASP A O 1
ATOM 699 N N . LEU A 1 90 ? 2.787 -3.952 8.505 1.00 97.00 90 LEU A N 1
ATOM 700 C CA . LEU A 1 90 ? 2.027 -5.171 8.248 1.00 97.00 90 LEU A CA 1
ATOM 701 C C . LEU A 1 90 ? 1.294 -5.117 6.905 1.00 97.00 90 LEU A C 1
ATOM 703 O O . LEU A 1 90 ? 1.169 -6.144 6.241 1.00 97.00 90 LEU A O 1
ATOM 707 N N . VAL A 1 91 ? 0.844 -3.935 6.466 1.00 98.12 91 VAL A N 1
ATOM 708 C CA . VAL A 1 91 ? 0.309 -3.751 5.106 1.00 98.12 91 VAL A CA 1
ATOM 709 C C . VAL A 1 91 ? 1.386 -4.037 4.058 1.00 98.12 91 VAL A C 1
ATOM 711 O O . VAL A 1 91 ? 1.075 -4.642 3.034 1.00 98.12 91 VAL A O 1
ATOM 714 N N . HIS A 1 92 ? 2.642 -3.666 4.312 1.00 97.56 92 HIS A N 1
ATOM 715 C CA . HIS A 1 92 ? 3.770 -4.024 3.458 1.00 97.56 92 HIS A CA 1
ATOM 716 C C . HIS A 1 92 ? 3.879 -5.548 3.311 1.00 97.56 92 HIS A C 1
ATOM 718 O O . HIS A 1 92 ? 3.846 -6.039 2.184 1.00 97.56 92 HIS A O 1
ATOM 724 N N . VAL A 1 93 ? 3.864 -6.304 4.414 1.00 97.12 93 VAL A N 1
ATOM 725 C CA . VAL A 1 93 ? 3.906 -7.780 4.368 1.00 97.12 93 VAL A CA 1
ATOM 726 C C . VAL A 1 93 ? 2.731 -8.364 3.567 1.00 97.12 93 VAL A C 1
ATOM 728 O O . VAL A 1 93 ? 2.903 -9.305 2.793 1.00 97.12 93 VAL A O 1
ATOM 731 N N . VAL A 1 94 ? 1.535 -7.776 3.685 1.00 98.00 94 VAL A N 1
ATOM 732 C CA . VAL A 1 94 ? 0.368 -8.173 2.876 1.00 98.00 94 VAL A CA 1
ATOM 733 C C . VAL A 1 94 ? 0.611 -7.963 1.383 1.00 98.00 94 VAL A C 1
ATOM 735 O O . VAL A 1 94 ? 0.243 -8.817 0.578 1.00 98.00 94 VAL A O 1
ATOM 738 N N . LEU A 1 95 ? 1.207 -6.835 0.993 1.00 98.19 95 LEU A N 1
ATOM 739 C CA . LEU A 1 95 ? 1.503 -6.536 -0.408 1.00 98.19 95 LEU A CA 1
ATOM 740 C C . LEU A 1 95 ? 2.592 -7.464 -0.954 1.00 98.19 95 LEU A C 1
ATOM 742 O O . LEU A 1 95 ? 2.419 -7.995 -2.048 1.00 98.19 95 LEU A O 1
ATOM 746 N N . GLN A 1 96 ? 3.640 -7.735 -0.175 1.00 97.25 96 GLN A N 1
ATOM 747 C CA . GLN A 1 96 ? 4.693 -8.695 -0.525 1.00 97.25 96 GLN A CA 1
ATOM 748 C C . GLN A 1 96 ? 4.102 -10.079 -0.822 1.00 97.25 96 GLN A C 1
ATOM 750 O O . GLN A 1 96 ? 4.260 -10.605 -1.924 1.00 97.25 96 GLN A O 1
ATOM 755 N N . ALA A 1 97 ? 3.285 -10.614 0.090 1.00 95.94 97 ALA A N 1
ATOM 756 C CA . ALA A 1 97 ? 2.605 -11.893 -0.110 1.00 95.94 97 ALA A CA 1
ATOM 757 C C . ALA A 1 97 ? 1.632 -11.872 -1.308 1.00 95.94 97 ALA A C 1
ATOM 759 O O . ALA A 1 97 ? 1.546 -12.840 -2.069 1.00 95.94 97 ALA A O 1
ATOM 760 N N . ALA A 1 98 ? 0.909 -10.764 -1.513 1.00 96.56 98 ALA A N 1
ATOM 761 C CA . ALA A 1 98 ? -0.074 -10.645 -2.588 1.00 96.56 98 ALA A CA 1
ATOM 762 C C . ALA A 1 98 ? 0.545 -10.584 -3.994 1.00 96.56 98 ALA A C 1
ATOM 764 O O . ALA A 1 98 ? -0.102 -10.983 -4.974 1.00 96.56 98 ALA A O 1
ATOM 765 N N . PHE A 1 99 ? 1.776 -10.085 -4.103 1.00 95.94 99 PHE A N 1
ATOM 766 C CA . PHE A 1 99 ? 2.519 -9.980 -5.358 1.00 95.94 99 PHE A CA 1
ATOM 767 C C . PHE A 1 99 ? 3.638 -11.025 -5.506 1.00 95.94 99 PHE A C 1
ATOM 769 O O . PHE A 1 99 ? 4.148 -11.157 -6.614 1.00 95.94 99 PHE A O 1
ATOM 776 N N . ARG A 1 100 ? 3.881 -11.846 -4.470 1.00 94.19 100 ARG A N 1
ATOM 777 C CA . ARG A 1 100 ? 4.925 -12.889 -4.384 1.00 94.19 100 ARG A CA 1
ATOM 778 C C . ARG A 1 100 ? 6.346 -12.337 -4.457 1.00 94.19 100 ARG A C 1
ATOM 780 O O . ARG A 1 100 ? 7.166 -12.829 -5.224 1.00 94.19 100 ARG A O 1
ATOM 787 N N . TRP A 1 101 ? 6.591 -11.325 -3.643 1.00 96.12 101 TRP A N 1
ATOM 788 C CA . TRP A 1 101 ? 7.923 -10.798 -3.380 1.00 96.12 101 TRP A CA 1
ATOM 789 C C . TRP A 1 101 ? 8.465 -11.298 -2.046 1.00 96.12 101 TRP A C 1
ATOM 791 O O . TRP A 1 101 ? 7.703 -11.756 -1.188 1.00 96.12 101 TRP A O 1
ATOM 801 N N . ASP A 1 102 ? 9.781 -11.196 -1.894 1.00 92.75 102 ASP A N 1
ATOM 802 C CA . ASP A 1 102 ? 10.539 -11.763 -0.779 1.00 92.75 102 ASP A CA 1
ATOM 803 C C . ASP A 1 102 ? 10.879 -10.721 0.306 1.00 92.75 102 ASP A C 1
ATOM 805 O O . ASP A 1 102 ? 11.341 -11.080 1.390 1.00 92.75 102 ASP A O 1
ATOM 809 N N . GLY A 1 103 ? 10.620 -9.433 0.053 1.00 91.75 103 GLY A N 1
ATOM 810 C CA . GLY A 1 103 ? 10.705 -8.359 1.048 1.00 91.75 103 GLY A CA 1
ATOM 811 C C . GLY A 1 103 ? 12.122 -7.937 1.432 1.00 91.75 103 GLY A C 1
ATOM 812 O O . GLY A 1 103 ? 12.314 -7.415 2.527 1.00 91.75 103 GLY A O 1
ATOM 813 N N . TYR A 1 104 ? 13.118 -8.169 0.572 1.00 90.62 104 TYR A N 1
ATOM 814 C CA . TYR A 1 104 ? 14.516 -7.813 0.858 1.00 90.62 104 TYR A CA 1
ATOM 815 C C . TYR A 1 104 ? 14.923 -6.422 0.361 1.00 90.62 104 TYR A C 1
ATOM 817 O O . TYR A 1 104 ? 15.991 -5.934 0.737 1.00 90.62 104 TYR A O 1
ATOM 825 N N . HIS A 1 105 ? 14.090 -5.772 -0.453 1.00 93.69 105 HIS A N 1
ATOM 826 C CA . HIS A 1 105 ? 14.333 -4.410 -0.921 1.00 93.69 105 HIS A CA 1
ATOM 827 C C . HIS A 1 105 ? 13.675 -3.348 -0.041 1.00 93.69 105 HIS A C 1
ATOM 829 O O . HIS A 1 105 ? 12.713 -3.608 0.680 1.00 93.69 105 HIS A O 1
ATOM 835 N N . LEU A 1 106 ? 14.171 -2.112 -0.154 1.00 93.62 106 LEU A N 1
ATOM 836 C CA . LEU A 1 106 ? 13.569 -0.949 0.496 1.00 93.62 106 LEU A CA 1
ATOM 837 C C . LEU A 1 106 ? 12.163 -0.658 -0.043 1.00 93.62 106 LEU A C 1
ATOM 839 O O . LEU A 1 106 ? 11.856 -0.889 -1.217 1.00 93.62 106 LEU A O 1
ATOM 843 N N . HIS A 1 107 ? 11.329 -0.075 0.816 1.00 95.31 107 HIS A N 1
ATOM 844 C CA . HIS A 1 107 ? 9.986 0.368 0.463 1.00 95.31 107 HIS A CA 1
ATOM 845 C C . HIS A 1 107 ? 9.568 1.638 1.195 1.00 95.31 107 HIS A C 1
ATOM 847 O O . HIS A 1 107 ? 10.130 2.016 2.223 1.00 95.31 107 HIS A O 1
ATOM 853 N N . ALA A 1 108 ? 8.534 2.283 0.661 1.00 95.25 108 ALA A N 1
ATOM 854 C CA . ALA A 1 108 ? 7.869 3.405 1.306 1.00 95.25 108 ALA A CA 1
ATOM 855 C C . ALA A 1 108 ? 6.391 3.498 0.909 1.00 95.25 108 ALA A C 1
ATOM 857 O O . ALA A 1 108 ? 5.960 3.029 -0.149 1.00 95.25 108 ALA A O 1
ATOM 858 N N . PHE A 1 109 ? 5.621 4.162 1.765 1.00 96.62 109 PHE A N 1
ATOM 859 C CA . PHE A 1 109 ? 4.246 4.569 1.544 1.00 96.62 109 PHE A CA 1
ATOM 860 C C . PHE A 1 109 ? 4.163 6.089 1.429 1.00 96.62 109 PHE A C 1
ATOM 862 O O . PHE A 1 109 ? 4.422 6.801 2.399 1.00 96.62 109 PHE A O 1
ATOM 869 N N . GLU A 1 110 ? 3.709 6.599 0.288 1.00 95.25 110 GLU A N 1
ATOM 870 C CA . GLU A 1 110 ? 3.340 8.006 0.140 1.00 95.25 110 GLU A CA 1
ATOM 871 C C . GLU A 1 110 ? 1.853 8.177 0.483 1.00 95.25 110 GLU A C 1
ATOM 873 O O . GLU A 1 110 ? 0.967 7.578 -0.143 1.00 95.25 110 GLU A O 1
ATOM 878 N N . THR A 1 111 ? 1.556 9.004 1.486 1.00 96.00 111 THR A N 1
ATOM 879 C CA . THR A 1 111 ? 0.192 9.223 1.988 1.00 96.00 111 THR A CA 1
ATOM 880 C C . THR A 1 111 ? -0.112 10.708 2.127 1.00 96.00 111 THR A C 1
ATOM 882 O O . THR A 1 111 ? 0.791 11.538 2.169 1.00 96.00 111 THR A O 1
ATOM 885 N N . VAL A 1 112 ? -1.386 11.067 2.305 1.00 94.75 112 VAL A N 1
ATOM 886 C CA . VAL A 1 112 ? -1.773 12.457 2.619 1.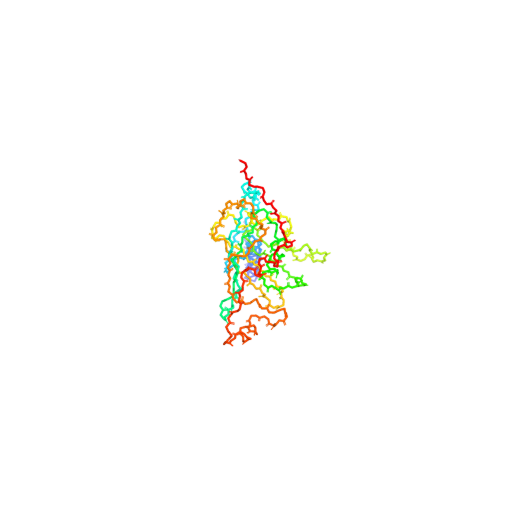00 94.75 112 VAL A CA 1
ATOM 887 C C . VAL A 1 112 ? -1.196 12.954 3.951 1.00 94.75 112 VAL A C 1
ATOM 889 O O . VAL A 1 112 ? -1.157 14.156 4.188 1.00 94.75 112 VAL A O 1
ATOM 892 N N . CYS A 1 113 ? -0.730 12.050 4.816 1.00 94.75 113 CYS A N 1
ATOM 893 C CA . CYS A 1 113 ? -0.095 12.361 6.095 1.00 94.75 113 CYS A CA 1
ATOM 894 C C . CYS A 1 113 ? 1.443 12.401 6.011 1.00 94.75 113 CYS A C 1
ATOM 896 O O . CYS A 1 113 ? 2.107 12.496 7.049 1.00 94.75 113 CYS A O 1
ATOM 898 N N . GLY A 1 114 ? 2.009 12.338 4.804 1.00 92.31 114 GLY A N 1
ATOM 899 C CA . GLY A 1 114 ? 3.445 12.264 4.546 1.00 92.31 114 GLY A CA 1
ATOM 900 C C . GLY A 1 114 ? 3.908 10.858 4.168 1.00 92.31 114 GLY A C 1
ATOM 901 O O . GLY A 1 114 ? 3.094 9.954 3.954 1.00 92.31 114 GLY A O 1
ATOM 902 N N . GLU A 1 115 ? 5.223 10.703 4.073 1.00 92.44 115 GLU A N 1
ATOM 903 C CA . GLU A 1 115 ? 5.880 9.449 3.708 1.00 92.44 115 GLU A CA 1
ATOM 904 C C . GLU A 1 115 ? 6.144 8.583 4.946 1.00 92.44 115 GLU A C 1
ATOM 906 O O . GLU A 1 115 ? 6.540 9.091 6.001 1.00 92.44 115 GLU A O 1
ATOM 911 N N . PHE A 1 116 ? 5.910 7.280 4.813 1.00 94.00 116 PHE A N 1
ATOM 912 C CA . PHE A 1 116 ? 6.155 6.279 5.846 1.00 94.00 116 PHE A CA 1
ATOM 913 C C . PHE A 1 116 ? 7.023 5.154 5.290 1.00 94.00 116 PHE A C 1
ATOM 915 O O . PHE A 1 116 ? 6.822 4.743 4.154 1.00 94.00 116 PHE A O 1
ATOM 922 N N . GLY A 1 117 ? 7.946 4.628 6.082 1.00 92.81 117 GLY A N 1
ATOM 923 C CA . GLY A 1 117 ? 8.743 3.461 5.706 1.00 92.81 117 GLY A CA 1
ATOM 924 C C . GLY A 1 117 ? 9.293 2.749 6.931 1.00 92.81 117 GLY A C 1
ATOM 925 O O . GLY A 1 117 ? 9.062 3.189 8.068 1.00 92.81 117 GLY A O 1
ATOM 926 N N . ALA A 1 118 ? 10.010 1.651 6.696 1.00 89.50 118 ALA A N 1
ATOM 927 C CA . ALA A 1 118 ? 10.748 0.969 7.748 1.00 89.50 118 ALA A CA 1
ATOM 928 C C . ALA A 1 118 ? 11.695 1.965 8.450 1.00 89.50 118 ALA A C 1
ATOM 930 O O . ALA A 1 118 ? 12.265 2.835 7.783 1.00 89.50 118 ALA A O 1
ATOM 931 N N . PRO A 1 119 ? 11.833 1.897 9.787 1.00 82.31 119 PRO A N 1
ATOM 932 C CA . PRO A 1 119 ? 12.815 2.710 10.489 1.00 82.31 119 PRO A CA 1
ATOM 933 C C . PRO A 1 119 ? 14.205 2.382 9.937 1.00 82.31 119 PRO A C 1
ATOM 935 O O . PRO A 1 119 ? 14.601 1.221 9.921 1.00 82.31 119 PRO A O 1
ATOM 938 N N . ASP A 1 120 ? 14.903 3.398 9.440 1.00 70.00 120 ASP A N 1
ATOM 939 C CA . ASP A 1 120 ? 16.277 3.255 8.974 1.00 70.00 120 ASP A CA 1
ATOM 940 C C . ASP A 1 120 ? 17.230 3.454 10.159 1.00 70.00 120 ASP A C 1
ATOM 942 O O . ASP A 1 120 ? 17.110 4.428 10.908 1.00 70.00 120 ASP A O 1
ATOM 946 N N . ASP A 1 121 ? 18.167 2.527 10.337 1.00 54.31 121 ASP A N 1
ATOM 947 C CA . ASP A 1 121 ? 19.154 2.557 11.415 1.00 54.31 121 ASP A CA 1
ATOM 948 C C . ASP A 1 121 ? 20.309 3.538 11.118 1.00 54.31 121 ASP A C 1
ATOM 950 O O . ASP A 1 121 ? 21.139 3.790 11.997 1.00 54.31 121 ASP A O 1
ATOM 954 N N . GLY A 1 122 ? 20.401 4.072 9.890 1.00 53.84 122 GLY A N 1
ATOM 955 C CA . GLY A 1 122 ? 21.586 4.796 9.419 1.00 53.84 122 GLY A CA 1
ATOM 956 C C . GLY A 1 122 ? 21.365 6.033 8.547 1.00 53.84 122 GLY A C 1
ATOM 957 O O . GLY A 1 122 ? 22.349 6.726 8.283 1.00 53.84 122 GLY A O 1
ATOM 958 N N . ASP A 1 123 ? 20.140 6.344 8.114 1.00 51.19 123 ASP A N 1
ATOM 959 C CA . ASP A 1 123 ? 19.909 7.414 7.133 1.00 51.19 123 ASP A CA 1
ATOM 960 C C . ASP A 1 123 ? 19.253 8.669 7.746 1.00 51.19 123 ASP A C 1
ATOM 962 O O . ASP A 1 123 ? 18.033 8.816 7.831 1.00 51.19 123 ASP A O 1
ATOM 966 N N . ASP A 1 124 ? 20.102 9.623 8.147 1.00 49.53 124 ASP A N 1
ATOM 967 C CA . ASP A 1 124 ? 19.745 10.960 8.673 1.00 49.53 124 ASP A CA 1
ATOM 968 C C . ASP A 1 124 ? 19.074 11.864 7.602 1.00 49.53 124 ASP A C 1
ATOM 970 O O . ASP A 1 124 ? 18.728 13.019 7.851 1.00 49.53 124 ASP A O 1
ATOM 974 N N . TRP A 1 125 ? 18.897 11.346 6.378 1.00 45.66 125 TRP A N 1
ATOM 975 C CA . TRP A 1 125 ? 18.376 12.065 5.211 1.00 45.66 125 TRP A CA 1
ATOM 976 C C . TRP A 1 125 ? 16.881 11.868 4.952 1.00 45.66 125 TRP A C 1
ATOM 978 O O . TRP A 1 125 ? 16.328 12.521 4.063 1.00 45.66 125 TRP A O 1
ATOM 988 N N . SER A 1 126 ? 16.203 11.004 5.708 1.00 58.03 126 SER A N 1
ATOM 989 C CA . SER A 1 126 ? 14.792 10.703 5.475 1.00 58.03 126 SER A CA 1
ATOM 990 C C . SER A 1 126 ? 13.897 11.397 6.515 1.00 58.03 126 SER A C 1
ATOM 992 O O . SER A 1 126 ? 13.866 11.029 7.685 1.00 58.03 126 SER A O 1
ATOM 994 N N . GLU A 1 127 ? 13.089 12.374 6.079 1.00 72.88 127 GLU A N 1
ATOM 995 C CA . GLU A 1 127 ? 11.953 12.913 6.860 1.00 72.88 127 GLU A CA 1
ATOM 996 C C . GLU A 1 127 ? 10.799 11.883 6.991 1.00 72.88 127 GLU A C 1
ATOM 998 O O . GLU A 1 127 ? 9.685 12.225 7.409 1.00 72.88 127 GLU A O 1
ATOM 1003 N N . ARG A 1 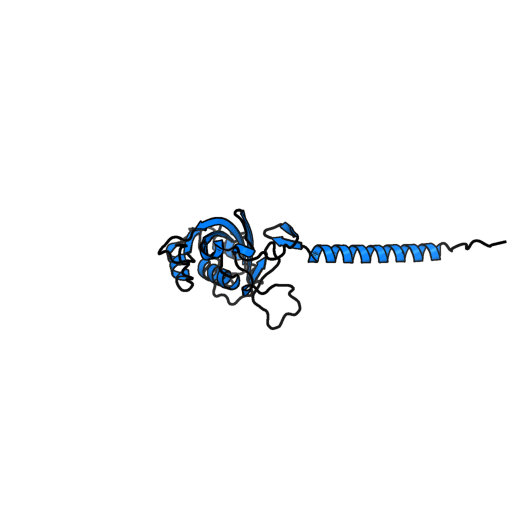128 ? 11.034 10.618 6.603 1.00 85.38 128 ARG A N 1
ATOM 1004 C CA . ARG A 1 128 ? 10.032 9.553 6.613 1.00 85.38 128 ARG A CA 1
ATOM 1005 C C . ARG A 1 128 ? 9.670 9.191 8.041 1.00 85.38 128 ARG A C 1
ATOM 1007 O O . ARG A 1 128 ? 10.504 9.089 8.938 1.00 85.38 128 ARG A O 1
ATOM 1014 N N . LYS A 1 129 ? 8.384 8.951 8.247 1.00 91.69 129 LYS A N 1
ATOM 1015 C CA . LYS A 1 129 ? 7.848 8.499 9.527 1.00 91.69 129 LYS A CA 1
ATOM 1016 C C . LYS A 1 129 ? 7.935 6.977 9.606 1.00 91.69 129 LYS A C 1
ATOM 1018 O O . LYS A 1 129 ? 7.832 6.289 8.597 1.00 91.69 129 LYS A O 1
ATOM 1023 N N . ASN A 1 130 ? 8.050 6.446 10.819 1.00 93.38 130 ASN A N 1
ATOM 1024 C CA . ASN A 1 130 ? 8.033 5.001 11.032 1.00 93.38 130 ASN A CA 1
ATOM 1025 C C . ASN A 1 130 ? 6.650 4.423 10.668 1.00 93.38 130 ASN A C 1
ATOM 1027 O O . ASN A 1 130 ? 5.632 4.799 11.256 1.00 93.38 130 ASN A O 1
ATOM 1031 N N . GLU A 1 131 ? 6.613 3.498 9.715 1.00 94.69 131 GLU 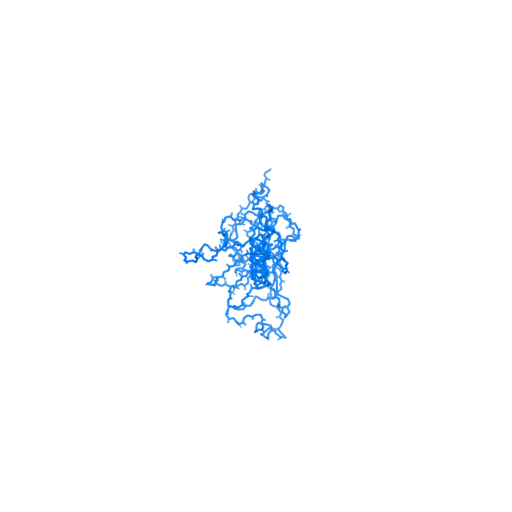A N 1
ATOM 1032 C CA . GLU A 1 131 ? 5.392 2.865 9.211 1.00 94.69 131 GLU A CA 1
ATOM 1033 C C . GLU A 1 131 ? 4.616 2.050 10.264 1.00 94.69 131 GLU A C 1
ATOM 1035 O O . GLU A 1 131 ? 3.385 2.005 10.224 1.00 94.69 131 GLU A O 1
ATOM 1040 N N . ALA A 1 132 ? 5.292 1.522 11.290 1.00 95.19 132 ALA A N 1
ATOM 1041 C CA . ALA A 1 132 ? 4.651 0.814 12.402 1.00 95.19 132 ALA A CA 1
ATOM 1042 C C . ALA A 1 132 ? 3.823 1.744 13.316 1.00 95.19 132 ALA A C 1
ATOM 1044 O O . ALA A 1 132 ? 3.088 1.283 14.190 1.00 95.19 132 ALA A O 1
ATOM 1045 N N . THR A 1 133 ? 3.923 3.068 13.132 1.00 95.25 133 THR A N 1
ATOM 1046 C CA . THR A 1 133 ? 3.204 4.071 13.942 1.00 95.25 133 THR A CA 1
ATOM 1047 C C . THR A 1 133 ? 1.888 4.547 13.324 1.00 95.25 133 THR A C 1
ATOM 1049 O O . THR A 1 133 ? 1.137 5.274 13.979 1.00 95.25 133 THR A O 1
ATOM 1052 N N . ALA A 1 134 ? 1.586 4.144 12.087 1.00 97.06 134 ALA A N 1
ATOM 1053 C CA . ALA A 1 134 ? 0.381 4.551 11.373 1.00 97.06 134 ALA A CA 1
ATOM 1054 C C . ALA A 1 134 ? -0.408 3.337 10.881 1.00 97.06 134 ALA A C 1
ATOM 1056 O O . ALA A 1 134 ? 0.136 2.436 10.250 1.00 97.06 134 ALA A O 1
ATOM 1057 N N . ALA A 1 135 ? -1.712 3.328 11.149 1.00 98.12 135 ALA A N 1
ATOM 1058 C CA . ALA A 1 135 ? -2.640 2.341 10.613 1.00 98.12 135 ALA A CA 1
ATOM 1059 C C . ALA A 1 135 ? -3.217 2.765 9.259 1.00 98.12 135 ALA A C 1
ATOM 1061 O O . ALA A 1 135 ? -3.381 3.958 8.986 1.00 98.12 135 ALA A O 1
ATOM 1062 N N . LEU A 1 136 ? -3.648 1.785 8.461 1.00 98.25 136 LEU A N 1
ATOM 1063 C CA . LEU A 1 136 ? -4.314 2.010 7.177 1.00 98.25 136 LEU A CA 1
ATOM 1064 C C . LEU A 1 136 ? -5.494 2.991 7.300 1.00 98.25 136 LEU A C 1
ATOM 1066 O O . LEU A 1 136 ? -5.581 3.947 6.534 1.00 98.25 136 LEU A O 1
ATOM 1070 N N . ALA A 1 137 ? -6.343 2.835 8.321 1.00 97.94 137 ALA A N 1
ATOM 1071 C CA . ALA A 1 137 ? -7.481 3.727 8.562 1.00 97.94 137 ALA A CA 1
ATOM 1072 C C . ALA A 1 137 ? -7.106 5.164 8.961 1.00 97.94 137 ALA A C 1
ATOM 1074 O O . ALA A 1 137 ? -7.970 6.039 8.942 1.00 97.94 137 ALA A O 1
ATOM 1075 N N . GLN A 1 138 ? -5.856 5.426 9.357 1.00 97.88 138 GLN A N 1
ATOM 1076 C CA . GLN A 1 138 ? -5.393 6.786 9.653 1.00 97.88 138 GLN A CA 1
ATOM 1077 C C . GLN A 1 138 ? -4.917 7.506 8.392 1.00 97.88 138 GLN A C 1
ATOM 1079 O O . GLN A 1 138 ? -5.124 8.710 8.272 1.00 97.88 138 GLN A O 1
ATOM 1084 N N . VAL A 1 139 ? -4.301 6.783 7.454 1.00 97.31 139 VAL A N 1
ATOM 1085 C CA . VAL A 1 139 ? -3.740 7.369 6.226 1.00 97.31 139 VAL A CA 1
ATOM 1086 C C . VAL A 1 139 ? -4.695 7.307 5.032 1.00 97.31 139 VAL A C 1
ATOM 1088 O O . VAL A 1 139 ? -4.542 8.069 4.080 1.00 97.31 139 VAL A O 1
ATOM 1091 N N . ALA A 1 140 ? -5.708 6.439 5.090 1.00 96.81 140 ALA A N 1
ATOM 1092 C CA . ALA A 1 140 ? -6.698 6.223 4.041 1.00 96.81 140 ALA A CA 1
ATOM 1093 C C . ALA A 1 140 ? -8.130 6.314 4.603 1.00 96.81 140 ALA A C 1
ATOM 1095 O O . ALA A 1 140 ? -8.908 5.370 4.555 1.00 96.81 140 ALA A O 1
ATOM 1096 N N . VAL A 1 141 ? -8.471 7.477 5.162 1.00 95.00 141 VAL A N 1
ATOM 1097 C CA . VAL A 1 141 ? -9.639 7.690 6.044 1.00 95.00 141 VAL A CA 1
ATOM 1098 C C . VAL A 1 141 ? -11.026 7.461 5.423 1.00 95.00 141 VAL A C 1
ATOM 1100 O O . VAL A 1 141 ? -12.012 7.400 6.157 1.00 95.00 141 VAL A O 1
ATOM 1103 N N . ALA A 1 142 ? -11.138 7.404 4.095 1.00 96.00 142 ALA A N 1
ATOM 1104 C CA . ALA A 1 142 ? -12.420 7.382 3.393 1.00 96.00 142 ALA A CA 1
ATOM 1105 C C . ALA A 1 142 ? -12.357 6.584 2.086 1.00 96.00 142 ALA A C 1
ATOM 1107 O O . ALA A 1 142 ? -11.288 6.359 1.520 1.00 96.00 142 ALA A O 1
ATOM 1108 N N . GLU A 1 143 ? -13.525 6.207 1.569 1.00 97.81 143 GLU A N 1
ATOM 1109 C CA . GLU A 1 143 ? -13.644 5.645 0.222 1.00 97.81 143 GLU A CA 1
ATOM 1110 C C . GLU A 1 143 ? -13.091 6.623 -0.826 1.00 97.81 143 GLU A C 1
ATOM 1112 O O . GLU A 1 143 ? -13.277 7.837 -0.740 1.00 97.81 143 GLU A O 1
ATOM 1117 N N . GLY A 1 144 ? -12.363 6.092 -1.805 1.00 97.19 144 GLY A N 1
ATOM 1118 C CA . GLY A 1 144 ? -11.627 6.877 -2.792 1.00 97.19 144 GLY A CA 1
ATOM 1119 C C . GLY A 1 144 ? -10.300 7.456 -2.291 1.00 97.19 144 GLY A C 1
ATOM 1120 O O . GLY A 1 144 ? -9.551 7.997 -3.107 1.00 97.19 144 GLY A O 1
ATOM 1121 N N . ALA A 1 145 ? -9.965 7.325 -0.998 1.00 96.50 145 ALA A N 1
ATOM 1122 C CA . ALA A 1 145 ? -8.635 7.671 -0.509 1.00 96.50 145 ALA A CA 1
ATOM 1123 C C . ALA A 1 145 ? -7.571 6.819 -1.209 1.00 96.50 145 ALA A C 1
ATOM 1125 O O . ALA A 1 145 ? -7.796 5.653 -1.554 1.00 96.50 145 ALA A O 1
ATOM 1126 N N . LYS A 1 146 ? -6.407 7.432 -1.423 1.00 96.50 146 LYS A N 1
ATOM 1127 C CA . LYS A 1 146 ? -5.298 6.847 -2.166 1.00 96.50 146 LYS A CA 1
ATOM 1128 C C . LYS A 1 146 ? -4.038 6.860 -1.314 1.00 96.50 146 LYS A C 1
ATOM 1130 O O . LYS A 1 146 ? -3.728 7.870 -0.691 1.00 96.50 146 LYS A O 1
ATOM 1135 N N . VAL A 1 147 ? -3.325 5.745 -1.343 1.00 97.81 147 VAL A N 1
ATOM 1136 C CA . VAL A 1 147 ? -1.972 5.573 -0.815 1.00 97.81 147 VAL A CA 1
ATOM 1137 C C . VAL A 1 147 ? -1.118 5.035 -1.955 1.00 97.81 147 VAL A C 1
ATOM 1139 O O . VAL A 1 147 ? -1.590 4.214 -2.745 1.00 97.81 147 VAL A O 1
ATOM 1142 N N . VAL A 1 148 ? 0.113 5.514 -2.076 1.00 97.94 148 VAL A N 1
ATOM 1143 C CA . VAL A 1 148 ? 1.090 4.924 -2.993 1.00 97.94 148 VAL A CA 1
ATOM 1144 C C . VAL A 1 148 ? 2.029 4.056 -2.187 1.00 97.94 148 VAL A C 1
ATOM 1146 O O . VAL A 1 148 ? 2.515 4.500 -1.157 1.00 97.94 148 VAL A O 1
ATOM 1149 N N . TYR A 1 149 ? 2.281 2.843 -2.656 1.00 98.00 149 TYR A N 1
ATOM 1150 C CA . TYR A 1 149 ? 3.309 1.969 -2.109 1.00 98.00 149 TYR A CA 1
ATOM 1151 C C . TYR A 1 149 ? 4.373 1.730 -3.173 1.00 98.00 149 TYR A C 1
ATOM 1153 O O . TYR A 1 149 ? 4.037 1.269 -4.264 1.00 98.00 149 TYR A O 1
ATOM 1161 N N . THR A 1 150 ? 5.626 2.031 -2.866 1.00 97.00 150 THR A N 1
ATOM 1162 C CA . THR A 1 150 ? 6.765 1.737 -3.740 1.00 97.00 150 THR A CA 1
ATOM 1163 C C . THR A 1 150 ? 7.626 0.681 -3.070 1.00 97.00 150 THR A C 1
ATOM 1165 O O . THR A 1 150 ? 7.992 0.842 -1.907 1.00 97.00 150 THR A O 1
ATOM 1168 N N . TYR A 1 151 ? 7.930 -0.386 -3.804 1.00 96.94 151 TYR A N 1
ATOM 1169 C CA . TYR A 1 151 ? 8.863 -1.444 -3.418 1.00 96.94 151 TYR A CA 1
ATOM 1170 C C . TYR A 1 151 ? 10.008 -1.493 -4.416 1.00 96.94 151 TYR A C 1
ATOM 1172 O O . TYR A 1 151 ? 9.758 -1.290 -5.602 1.00 96.94 151 TYR A O 1
ATOM 1180 N N . ASP A 1 152 ? 11.214 -1.775 -3.929 1.00 95.75 152 ASP A N 1
ATOM 1181 C CA . ASP A 1 152 ? 12.446 -1.756 -4.711 1.00 95.75 152 ASP A CA 1
ATOM 1182 C C . ASP A 1 152 ? 12.669 -0.393 -5.377 1.00 95.75 152 ASP A C 1
ATOM 1184 O O . ASP A 1 152 ? 12.145 -0.079 -6.442 1.00 95.75 152 ASP A O 1
ATOM 1188 N N . PHE A 1 153 ? 13.463 0.460 -4.729 1.00 92.81 153 PHE A N 1
ATOM 1189 C CA . PHE A 1 153 ? 13.784 1.783 -5.272 1.00 92.81 153 PHE A CA 1
ATOM 1190 C C . PHE A 1 153 ? 14.697 1.726 -6.510 1.00 92.81 153 PHE A C 1
ATOM 1192 O O . PHE A 1 153 ? 14.884 2.758 -7.155 1.00 92.81 153 PHE A O 1
ATOM 1199 N N . GLY A 1 154 ? 15.262 0.560 -6.845 1.00 93.50 154 GLY A N 1
ATOM 1200 C CA . GLY A 1 154 ? 15.962 0.322 -8.104 1.00 93.50 154 GLY A CA 1
ATOM 1201 C C . GLY A 1 154 ? 14.986 0.090 -9.257 1.00 93.50 154 GLY A C 1
ATOM 1202 O O . GLY A 1 154 ? 15.024 0.826 -10.246 1.00 93.50 154 GLY A O 1
ATOM 1203 N N . ASP A 1 155 ? 14.090 -0.889 -9.110 1.00 95.06 155 ASP A N 1
ATOM 1204 C CA . ASP A 1 155 ? 13.117 -1.269 -10.149 1.00 95.06 155 ASP A CA 1
ATOM 1205 C C . ASP A 1 155 ? 11.830 -0.407 -10.163 1.00 95.06 155 ASP A C 1
ATOM 1207 O O . ASP A 1 155 ? 11.081 -0.420 -11.148 1.00 95.06 155 ASP A O 1
ATOM 1211 N N . ASP A 1 156 ? 11.591 0.376 -9.106 1.00 95.25 156 ASP A N 1
ATOM 1212 C CA . ASP A 1 156 ? 10.471 1.309 -8.897 1.00 95.25 156 ASP A CA 1
ATOM 1213 C C . ASP A 1 156 ? 9.083 0.646 -9.019 1.00 95.25 156 ASP A C 1
ATOM 1215 O O . ASP A 1 156 ? 8.200 1.090 -9.769 1.00 95.25 156 ASP A O 1
ATOM 1219 N N . TRP A 1 157 ? 8.847 -0.436 -8.263 1.00 97.56 157 TRP A N 1
ATOM 1220 C CA . TRP A 1 157 ? 7.549 -1.122 -8.246 1.00 97.56 157 TRP A CA 1
ATOM 1221 C C . TRP A 1 157 ? 6.488 -0.313 -7.497 1.00 97.56 157 TRP A C 1
ATOM 1223 O O . TRP A 1 157 ? 6.154 -0.554 -6.333 1.00 97.56 157 TRP A O 1
ATOM 1233 N N . ARG A 1 158 ? 5.898 0.649 -8.204 1.00 97.12 158 ARG A N 1
ATOM 1234 C CA . ARG A 1 158 ? 4.873 1.545 -7.672 1.00 97.12 158 ARG A CA 1
ATOM 1235 C C . ARG A 1 158 ? 3.463 0.961 -7.761 1.00 97.12 158 ARG A C 1
ATOM 1237 O O . ARG A 1 158 ? 2.972 0.626 -8.839 1.00 97.12 158 ARG A O 1
ATOM 1244 N N . HIS A 1 159 ? 2.748 0.973 -6.642 1.00 98.25 159 HIS A N 1
ATOM 1245 C CA . HIS A 1 159 ? 1.353 0.562 -6.519 1.00 98.25 159 HIS A CA 1
ATOM 1246 C C . HIS A 1 159 ? 0.473 1.732 -6.131 1.00 98.25 159 HIS A C 1
ATOM 1248 O O . HIS A 1 159 ? 0.697 2.394 -5.120 1.00 98.25 159 HIS A O 1
ATOM 1254 N N . ASP A 1 160 ? -0.603 1.908 -6.885 1.00 97.62 160 ASP A N 1
ATOM 1255 C CA . ASP A 1 160 ? -1.724 2.731 -6.466 1.00 97.62 160 ASP A CA 1
ATOM 1256 C C . ASP A 1 160 ? -2.679 1.879 -5.623 1.00 97.62 160 ASP A C 1
ATOM 1258 O O . ASP A 1 160 ? -3.342 0.979 -6.151 1.00 97.62 160 ASP A O 1
ATOM 1262 N N . ILE A 1 161 ? -2.764 2.170 -4.325 1.00 98.50 161 ILE A N 1
ATOM 1263 C CA . ILE A 1 161 ? -3.687 1.531 -3.383 1.00 98.50 161 ILE A CA 1
ATOM 1264 C C . ILE A 1 161 ? -4.872 2.468 -3.172 1.00 98.50 161 ILE A C 1
ATOM 1266 O O . ILE A 1 161 ? -4.739 3.539 -2.580 1.00 98.50 161 ILE A O 1
ATOM 1270 N N . VAL A 1 162 ? -6.041 2.074 -3.670 1.00 98.44 162 VAL A N 1
ATOM 1271 C CA . VAL A 1 1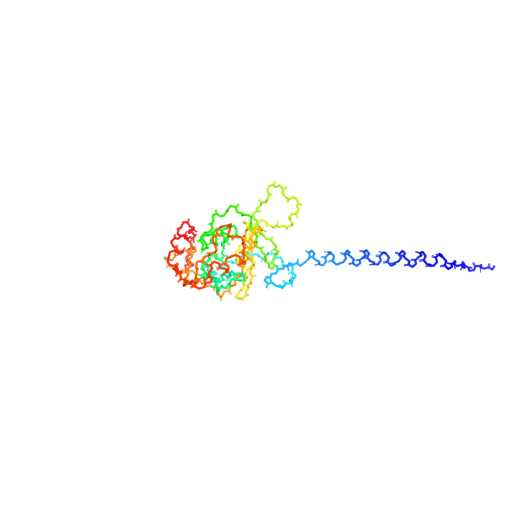62 ? -7.268 2.877 -3.582 1.00 98.44 162 VAL A CA 1
ATOM 1272 C C . VAL A 1 162 ? -8.287 2.173 -2.701 1.00 98.44 162 VAL A C 1
ATOM 1274 O O . VAL A 1 162 ? -8.593 1.000 -2.928 1.00 98.44 162 VAL A O 1
ATOM 1277 N N . VAL A 1 163 ? -8.837 2.889 -1.719 1.00 98.69 163 VAL A N 1
ATOM 1278 C CA . VAL A 1 163 ? -9.931 2.393 -0.875 1.00 98.69 163 VAL A CA 1
ATOM 1279 C C . VAL A 1 163 ? -11.208 2.337 -1.704 1.00 98.69 163 VAL A C 1
ATOM 1281 O O . VAL A 1 163 ? -11.737 3.367 -2.113 1.00 98.69 163 VAL A O 1
ATOM 1284 N N . GLU A 1 164 ? -11.714 1.134 -1.959 1.00 98.69 164 GLU A N 1
ATOM 1285 C CA . GLU A 1 164 ? -12.995 0.946 -2.640 1.00 98.69 164 GLU A CA 1
ATOM 1286 C C . GLU A 1 164 ? -14.158 0.999 -1.647 1.00 98.69 164 GLU A C 1
ATOM 1288 O O . GLU A 1 164 ? -15.184 1.588 -1.968 1.00 98.69 164 GLU A O 1
ATOM 1293 N N . LYS A 1 165 ? -14.007 0.373 -0.468 1.00 98.50 165 LYS A N 1
ATOM 1294 C CA . LYS A 1 165 ? -15.010 0.361 0.612 1.00 98.50 165 LYS A CA 1
ATOM 1295 C C . LYS A 1 165 ? -14.370 0.216 1.990 1.00 98.50 165 LYS A C 1
ATOM 1297 O O . LYS A 1 165 ? -13.319 -0.411 2.117 1.00 98.50 165 LYS A O 1
ATOM 1302 N N . ILE A 1 166 ? -15.060 0.696 3.023 1.00 98.38 166 ILE A N 1
ATOM 1303 C CA . ILE A 1 166 ? -14.752 0.398 4.431 1.00 98.38 166 ILE A CA 1
ATOM 1304 C C . ILE A 1 166 ? -15.975 -0.291 5.035 1.00 98.38 166 ILE A C 1
ATOM 1306 O O . ILE A 1 166 ? -17.047 0.306 5.112 1.00 98.38 166 ILE A O 1
ATOM 1310 N N . VAL A 1 167 ? -15.841 -1.558 5.425 1.00 96.75 167 VAL A N 1
ATOM 1311 C CA . VAL A 1 167 ? -16.984 -2.400 5.824 1.00 96.75 167 VAL A CA 1
ATOM 1312 C C . VAL A 1 167 ? -16.738 -3.092 7.166 1.00 96.75 167 VAL A C 1
ATOM 1314 O O . VAL A 1 167 ? -15.580 -3.301 7.530 1.00 96.75 167 VAL A O 1
ATOM 1317 N N . PRO A 1 168 ? -17.791 -3.447 7.926 1.00 96.81 168 PRO A N 1
ATOM 1318 C CA . PRO A 1 168 ? -17.652 -4.302 9.102 1.00 96.81 168 PRO A CA 1
ATOM 1319 C C . PRO A 1 168 ? -16.984 -5.637 8.751 1.00 96.81 168 PRO A C 1
ATOM 1321 O O . PRO A 1 168 ? -17.241 -6.196 7.686 1.00 96.81 168 PRO A O 1
ATOM 1324 N N . ALA A 1 169 ? -16.142 -6.141 9.651 1.00 95.19 169 ALA A N 1
ATOM 1325 C CA . ALA A 1 169 ? -15.535 -7.460 9.516 1.00 95.19 169 ALA A CA 1
ATOM 1326 C C . ALA A 1 169 ? -16.601 -8.564 9.624 1.00 95.19 169 ALA A C 1
ATOM 1328 O O . ALA A 1 169 ? -17.494 -8.502 10.473 1.00 95.19 169 ALA A O 1
ATOM 1329 N N . GLU A 1 170 ? -16.495 -9.586 8.777 1.00 93.25 170 GLU A N 1
ATOM 1330 C CA . GLU A 1 170 ? -17.423 -10.717 8.764 1.00 93.25 170 GLU A CA 1
ATOM 1331 C C . GLU A 1 170 ? -17.094 -11.705 9.903 1.00 93.25 170 GLU A C 1
ATOM 1333 O O . GLU A 1 170 ? -15.941 -12.133 10.030 1.00 93.25 170 GLU A O 1
ATOM 1338 N N . PRO A 1 171 ? -18.075 -12.118 10.733 1.00 89.75 171 PRO A N 1
ATOM 1339 C CA . PRO A 1 171 ? -17.849 -13.126 11.767 1.00 89.75 171 PRO A CA 1
ATOM 1340 C C . PRO A 1 171 ? -17.294 -14.435 11.192 1.00 89.75 171 PRO A C 1
ATOM 1342 O O . PRO A 1 171 ? -17.781 -14.933 10.180 1.00 89.75 171 PRO A O 1
ATOM 1345 N N . GLY A 1 172 ? -16.282 -15.006 11.851 1.00 88.12 172 GLY A N 1
ATOM 1346 C CA . GLY A 1 172 ? -15.654 -16.266 11.430 1.00 88.12 172 GLY A CA 1
ATOM 1347 C C . GLY A 1 172 ? -14.728 -16.154 10.214 1.00 88.12 172 GLY A C 1
ATOM 1348 O O . GLY A 1 172 ? -14.191 -17.168 9.779 1.00 88.12 172 GLY A O 1
ATOM 1349 N N . THR A 1 173 ? -14.511 -14.948 9.682 1.00 90.44 173 THR A N 1
ATOM 1350 C CA . THR A 1 173 ? -13.599 -14.712 8.557 1.00 90.44 173 THR A CA 1
ATOM 1351 C C . THR A 1 173 ? -12.213 -14.300 9.048 1.00 90.44 173 THR A C 1
ATOM 1353 O O . THR A 1 173 ? -12.076 -13.417 9.896 1.00 90.44 173 THR A O 1
ATOM 1356 N N . ALA A 1 174 ? -11.174 -14.921 8.488 1.00 91.81 174 ALA A N 1
ATOM 1357 C CA . ALA A 1 174 ? -9.792 -14.504 8.686 1.00 91.81 174 ALA A CA 1
ATOM 1358 C C . ALA A 1 174 ? -9.424 -13.358 7.730 1.00 91.81 174 ALA A C 1
ATOM 1360 O O . ALA A 1 174 ? -9.764 -13.380 6.547 1.00 91.81 174 ALA A O 1
ATOM 1361 N N . TYR A 1 175 ? -8.703 -12.371 8.260 1.00 94.31 175 TYR A N 1
ATOM 1362 C CA . TYR A 1 175 ? -8.167 -11.235 7.514 1.00 94.31 175 TYR A CA 1
ATOM 1363 C C . TYR A 1 175 ? -6.675 -11.089 7.813 1.00 94.31 175 TYR A C 1
ATOM 1365 O O . TYR A 1 175 ? -6.289 -11.304 8.966 1.00 94.31 175 TYR A O 1
ATOM 1373 N N . PRO A 1 176 ? -5.852 -10.652 6.849 1.00 96.56 176 PRO A N 1
ATOM 1374 C CA . PRO A 1 176 ? -6.227 -10.140 5.527 1.00 96.56 176 PRO A CA 1
ATOM 1375 C C . PRO A 1 176 ? -6.594 -11.254 4.533 1.00 96.56 176 PRO A C 1
ATOM 1377 O O . PRO A 1 176 ? -6.174 -12.394 4.700 1.00 96.56 176 PRO A O 1
ATOM 1380 N N . ARG A 1 177 ? -7.379 -10.927 3.497 1.00 95.62 177 ARG A N 1
ATOM 1381 C CA . ARG A 1 177 ? -7.726 -11.869 2.411 1.00 95.62 177 ARG A CA 1
ATOM 1382 C C . ARG A 1 177 ? -7.721 -11.207 1.038 1.00 95.62 177 ARG A C 1
ATOM 1384 O O . ARG A 1 177 ? -7.921 -9.994 0.931 1.00 95.62 177 ARG A O 1
ATOM 1391 N N . CYS A 1 178 ? -7.542 -12.002 -0.013 1.00 97.31 178 CYS A N 1
ATOM 1392 C CA . CYS A 1 178 ? -7.682 -11.559 -1.395 1.00 97.31 178 CYS A CA 1
ATOM 1393 C C . CYS A 1 178 ? -9.046 -11.980 -1.944 1.00 97.31 178 CYS A C 1
ATOM 1395 O O . CYS A 1 178 ? -9.414 -13.143 -1.899 1.00 97.31 178 CYS A O 1
ATOM 1397 N N . ILE A 1 179 ? -9.806 -11.025 -2.478 1.00 96.94 179 ILE A N 1
ATOM 1398 C CA . ILE A 1 179 ? -11.154 -11.275 -3.025 1.00 96.94 179 ILE A CA 1
ATOM 1399 C C . ILE A 1 179 ? -11.216 -11.050 -4.541 1.00 96.94 179 ILE A C 1
ATOM 1401 O O . ILE A 1 179 ? -12.288 -10.919 -5.132 1.00 96.94 179 ILE A O 1
ATOM 1405 N N . GLY A 1 180 ? -10.058 -10.909 -5.182 1.00 97.44 180 GLY A N 1
ATOM 1406 C CA . GLY A 1 180 ? -9.953 -10.770 -6.624 1.00 97.44 180 GLY A CA 1
ATOM 1407 C C . GLY A 1 180 ? -8.634 -10.154 -7.056 1.00 97.44 180 GLY A C 1
ATOM 1408 O O . GLY A 1 180 ? -7.899 -9.561 -6.272 1.00 97.44 180 GLY A O 1
ATOM 1409 N N . GLY A 1 181 ? -8.348 -10.245 -8.343 1.00 96.62 181 GLY A N 1
ATOM 1410 C CA . GLY A 1 181 ? -7.103 -9.751 -8.901 1.00 96.62 181 GLY A CA 1
ATOM 1411 C C . GLY A 1 181 ? -7.005 -10.058 -10.377 1.00 96.62 181 GLY A C 1
ATOM 1412 O O . GLY A 1 181 ? -7.946 -10.546 -11.010 1.00 96.62 181 GLY A O 1
ATOM 1413 N N . ARG A 1 182 ? -5.850 -9.730 -10.941 1.00 94.00 182 ARG A N 1
ATOM 1414 C CA . ARG A 1 182 ? -5.523 -10.056 -12.320 1.00 94.00 182 ARG A CA 1
ATOM 1415 C C . ARG A 1 182 ? -4.023 -10.198 -12.482 1.00 94.00 182 ARG A C 1
ATOM 1417 O O . ARG A 1 182 ? -3.298 -9.291 -12.075 1.00 94.00 182 ARG A O 1
ATOM 1424 N N . ARG A 1 183 ? -3.631 -11.267 -13.188 1.00 91.62 183 ARG A N 1
ATOM 1425 C CA . ARG A 1 183 ? -2.254 -11.628 -13.580 1.00 91.62 183 ARG A CA 1
ATOM 1426 C C . ARG A 1 183 ? -1.294 -11.802 -12.402 1.00 91.62 183 ARG A C 1
ATOM 1428 O O . ARG A 1 183 ? -1.527 -11.302 -11.306 1.00 91.62 183 ARG A O 1
ATOM 1435 N N . GLU A 1 184 ? -0.214 -12.523 -12.640 1.00 92.06 184 GLU A N 1
ATOM 1436 C CA . GLU A 1 184 ? 0.887 -12.627 -11.684 1.00 92.06 184 GLU A CA 1
ATOM 1437 C C . GLU A 1 184 ? 1.575 -11.268 -11.498 1.00 92.06 184 GLU A C 1
ATOM 1439 O O . GLU A 1 184 ? 1.484 -10.391 -12.368 1.00 92.06 184 GLU A O 1
ATOM 1444 N N . GLY A 1 185 ? 2.182 -11.085 -10.323 1.00 92.88 185 GLY A N 1
ATOM 1445 C CA . GLY A 1 185 ? 3.059 -9.950 -10.052 1.00 92.88 185 GLY A CA 1
ATOM 1446 C C . GLY A 1 185 ? 4.347 -10.041 -10.879 1.00 92.88 185 GLY A C 1
ATOM 1447 O O . GLY A 1 185 ? 4.605 -11.078 -11.497 1.00 92.88 185 GLY A O 1
ATOM 1448 N N . PRO A 1 186 ? 5.131 -8.960 -10.952 1.00 94.56 186 PRO A N 1
ATOM 1449 C CA . PRO A 1 186 ? 6.454 -9.019 -11.551 1.00 94.56 186 PRO A CA 1
ATOM 1450 C C . PRO A 1 186 ? 7.376 -9.895 -10.688 1.00 94.56 186 PRO A C 1
ATOM 1452 O O . PRO A 1 186 ? 7.307 -9.809 -9.462 1.00 94.56 186 PRO A O 1
ATOM 1455 N N . PRO A 1 187 ? 8.222 -10.742 -11.299 1.00 94.00 187 PRO A N 1
ATOM 1456 C CA . PRO A 1 187 ? 9.283 -11.420 -10.568 1.00 94.00 187 PRO A CA 1
ATOM 1457 C C . PRO A 1 187 ? 10.225 -10.410 -9.911 1.00 94.00 187 PRO A C 1
ATOM 1459 O O . PRO A 1 187 ? 10.397 -9.303 -10.431 1.00 94.00 187 PRO A O 1
ATOM 1462 N N . GLU A 1 188 ? 10.855 -10.820 -8.813 1.00 94.19 188 GLU A N 1
ATOM 1463 C CA . GLU A 1 188 ? 11.956 -10.067 -8.211 1.00 94.19 188 GLU A CA 1
ATOM 1464 C C . GLU A 1 188 ? 13.070 -9.791 -9.232 1.00 94.19 188 GLU A C 1
ATOM 1466 O O . GLU A 1 188 ? 13.329 -10.612 -10.122 1.00 94.19 188 GLU A O 1
ATOM 1471 N N . ASP A 1 189 ? 13.702 -8.622 -9.101 1.00 94.12 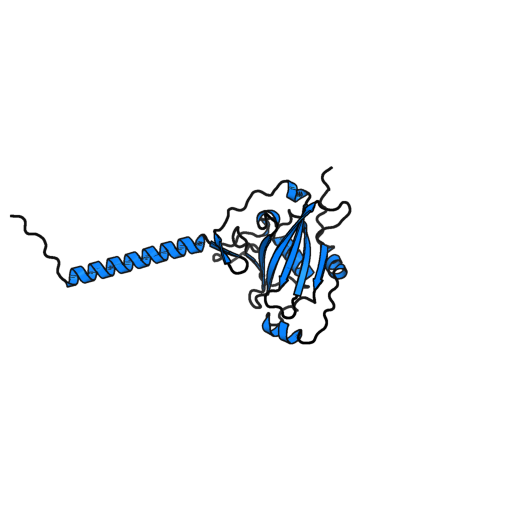189 ASP A N 1
ATOM 1472 C CA . ASP A 1 189 ? 14.859 -8.168 -9.887 1.00 94.12 189 ASP A CA 1
ATOM 1473 C C . ASP A 1 189 ? 14.696 -8.303 -11.415 1.00 94.12 189 ASP A C 1
ATOM 1475 O O . ASP A 1 189 ? 15.664 -8.527 -12.153 1.00 94.12 189 ASP A O 1
ATOM 1479 N N . CYS A 1 190 ? 13.465 -8.204 -11.931 1.00 93.81 190 CYS A N 1
ATOM 1480 C CA . CYS A 1 190 ? 13.219 -8.384 -13.362 1.00 93.81 190 CYS A CA 1
ATOM 1481 C C . CYS A 1 190 ? 13.535 -7.146 -14.217 1.00 93.81 190 CYS A C 1
ATOM 1483 O O . CYS A 1 190 ? 13.386 -7.214 -15.441 1.00 93.81 190 CYS A O 1
ATOM 1485 N N . GLY A 1 191 ? 14.012 -6.050 -13.617 1.00 93.81 191 GLY A N 1
ATOM 1486 C CA . GLY A 1 191 ? 14.480 -4.852 -14.317 1.00 93.81 191 GLY A CA 1
ATOM 1487 C C . GLY A 1 191 ? 13.379 -3.817 -14.545 1.00 93.81 191 GLY A C 1
ATOM 1488 O O . GLY A 1 191 ? 13.353 -3.136 -15.578 1.00 93.81 191 GLY A O 1
ATOM 1489 N N . GLY A 1 192 ? 12.436 -3.731 -13.608 1.00 94.94 192 GLY A N 1
ATOM 1490 C CA . GLY A 1 192 ? 11.388 -2.719 -13.585 1.00 94.94 192 GLY A CA 1
ATOM 1491 C C . GLY A 1 192 ? 10.297 -2.876 -14.649 1.00 94.94 192 GLY A C 1
ATOM 1492 O O . GLY A 1 192 ? 10.196 -3.850 -15.407 1.00 94.94 192 GLY A O 1
ATOM 1493 N N . ILE A 1 193 ? 9.417 -1.872 -14.705 1.00 95.81 193 ILE A N 1
ATOM 1494 C CA . ILE A 1 193 ? 8.133 -1.970 -15.418 1.00 95.81 193 ILE A CA 1
ATOM 1495 C C . ILE A 1 193 ? 8.254 -2.221 -16.928 1.00 95.81 193 ILE A C 1
ATOM 1497 O O . ILE A 1 193 ? 7.365 -2.826 -17.533 1.00 95.81 193 ILE A O 1
ATOM 1501 N N . TRP A 1 194 ? 9.335 -1.754 -17.554 1.00 93.88 194 TRP A N 1
ATOM 1502 C CA . TRP A 1 194 ? 9.564 -1.929 -18.988 1.00 93.88 194 TRP A CA 1
ATOM 1503 C C . TRP A 1 194 ? 9.876 -3.382 -19.330 1.00 93.88 194 TRP A C 1
ATOM 1505 O O . TRP A 1 194 ? 9.167 -3.968 -20.148 1.00 93.88 194 TRP A O 1
ATOM 1515 N N . ALA A 1 195 ? 10.865 -3.971 -18.655 1.00 94.19 195 ALA A N 1
ATOM 1516 C CA . ALA A 1 195 ? 11.247 -5.363 -18.851 1.00 94.19 195 ALA A CA 1
ATOM 1517 C C . ALA A 1 195 ? 10.085 -6.309 -18.514 1.00 94.19 195 ALA A C 1
ATOM 1519 O O . ALA A 1 195 ? 9.760 -7.208 -19.292 1.00 94.19 195 ALA A O 1
ATOM 1520 N N . PHE A 1 196 ? 9.362 -6.044 -17.421 1.00 94.75 196 PHE A N 1
ATOM 1521 C CA . PHE A 1 196 ? 8.176 -6.824 -17.069 1.00 94.75 196 PHE A CA 1
ATOM 1522 C C . PHE A 1 196 ? 7.089 -6.797 -18.155 1.00 94.75 196 PHE A C 1
ATOM 1524 O O . PHE A 1 196 ? 6.510 -7.833 -18.490 1.00 94.75 196 PHE A O 1
ATOM 1531 N N . ASN A 1 197 ? 6.808 -5.632 -18.743 1.00 93.94 197 ASN A N 1
ATOM 1532 C CA . ASN A 1 197 ? 5.809 -5.528 -19.806 1.00 93.94 197 ASN A CA 1
ATOM 1533 C C . ASN A 1 197 ? 6.205 -6.322 -21.061 1.00 93.94 197 ASN A C 1
ATOM 1535 O O . ASN A 1 197 ? 5.333 -6.916 -21.700 1.00 93.94 197 ASN A O 1
ATOM 1539 N N . GLU A 1 198 ? 7.495 -6.369 -21.399 1.00 92.62 198 GLU A N 1
ATOM 1540 C CA . GLU A 1 198 ? 7.997 -7.218 -22.486 1.00 92.62 198 GLU A CA 1
ATOM 1541 C C . GLU A 1 198 ? 7.823 -8.707 -22.162 1.00 92.62 198 GLU A C 1
ATOM 1543 O O . GLU A 1 198 ? 7.311 -9.457 -22.995 1.00 92.62 198 GLU A O 1
ATOM 1548 N N . LEU A 1 199 ? 8.142 -9.129 -20.932 1.00 88.06 199 LEU A N 1
ATOM 1549 C CA . LEU A 1 199 ? 7.961 -10.514 -20.474 1.00 88.06 199 LEU A CA 1
ATOM 1550 C C . LEU A 1 199 ? 6.497 -10.975 -20.534 1.00 88.06 199 LEU A C 1
ATOM 1552 O O . LEU A 1 199 ? 6.219 -12.142 -20.822 1.00 88.06 199 LEU A O 1
ATOM 1556 N N . GLN A 1 200 ? 5.557 -10.066 -20.272 1.00 86.31 200 GLN A N 1
ATOM 1557 C CA . GLN A 1 200 ? 4.124 -10.362 -20.240 1.00 86.31 200 GLN A CA 1
ATOM 1558 C C . GLN A 1 200 ? 3.432 -10.254 -21.603 1.00 86.31 200 GLN A C 1
ATOM 1560 O O . GLN A 1 200 ? 2.264 -10.651 -21.730 1.00 86.31 200 GLN A O 1
ATOM 1565 N N . ALA A 1 201 ? 4.116 -9.743 -22.629 1.00 83.12 201 ALA A N 1
ATOM 1566 C CA . ALA A 1 201 ? 3.551 -9.582 -23.959 1.00 83.12 201 ALA A CA 1
ATOM 1567 C C . ALA A 1 201 ? 3.058 -10.933 -24.514 1.00 83.12 201 ALA A C 1
ATOM 1569 O O . ALA A 1 201 ? 3.800 -11.904 -24.630 1.00 83.12 201 ALA A O 1
ATOM 1570 N N . GLY A 1 202 ? 1.763 -11.013 -24.835 1.00 75.31 202 GLY A N 1
ATOM 1571 C CA . GLY A 1 202 ? 1.144 -12.222 -25.395 1.00 75.31 202 GLY A CA 1
ATOM 1572 C C . GLY A 1 202 ? 0.841 -13.348 -24.397 1.00 75.31 202 GLY A C 1
ATOM 1573 O O . GLY A 1 202 ? 0.260 -14.354 -24.800 1.00 75.31 202 GLY A O 1
ATOM 1574 N N . ARG A 1 203 ? 1.151 -13.197 -23.101 1.00 77.62 203 ARG A N 1
ATOM 1575 C CA . ARG A 1 203 ? 0.833 -14.212 -22.081 1.00 77.62 203 ARG A CA 1
ATOM 1576 C C . ARG A 1 203 ? -0.605 -14.086 -21.560 1.00 77.62 203 ARG A C 1
ATOM 1578 O O . ARG A 1 203 ? -1.095 -12.983 -21.268 1.00 77.62 203 ARG A O 1
ATOM 1585 N N . ALA A 1 204 ? -1.284 -15.223 -21.400 1.00 74.25 204 ALA A N 1
ATOM 1586 C CA . ALA A 1 204 ? -2.527 -15.314 -20.630 1.00 74.25 204 ALA A CA 1
ATOM 1587 C C . ALA A 1 204 ? -2.220 -15.204 -19.124 1.00 74.25 204 ALA A C 1
ATOM 1589 O O . ALA A 1 204 ? -1.132 -15.560 -18.688 1.00 74.25 204 ALA A O 1
ATOM 1590 N N . GLY A 1 205 ? -3.149 -14.657 -18.336 1.00 73.00 205 GLY A N 1
ATOM 1591 C CA . GLY A 1 205 ? -2.969 -14.542 -16.886 1.00 73.00 205 GLY A CA 1
ATOM 1592 C C . GLY A 1 205 ? -3.483 -15.781 -16.156 1.00 73.00 205 GLY A C 1
ATOM 1593 O O . GLY A 1 205 ? -4.583 -16.230 -16.453 1.00 73.00 205 GLY A O 1
ATOM 1594 N N . THR A 1 206 ? -2.718 -16.260 -15.180 1.00 79.19 206 THR A N 1
ATOM 1595 C CA . THR A 1 206 ? -2.960 -17.454 -14.342 1.00 79.19 206 THR A CA 1
ATOM 1596 C C . THR A 1 206 ? -3.389 -17.109 -12.912 1.00 79.19 206 THR A C 1
ATOM 1598 O O . THR A 1 206 ? -3.314 -17.942 -12.024 1.00 79.19 206 THR A O 1
ATOM 1601 N N . PHE A 1 207 ? -3.822 -15.868 -12.669 1.00 88.44 207 PHE A N 1
ATOM 1602 C CA . PHE A 1 207 ? -4.119 -15.383 -11.320 1.00 88.44 207 PHE A CA 1
ATOM 1603 C C . PHE A 1 207 ? -5.241 -16.171 -10.631 1.00 88.44 207 PHE A C 1
ATOM 1605 O O . PHE A 1 207 ? -6.339 -16.274 -11.182 1.00 88.44 207 PHE A O 1
ATOM 1612 N N . ASP A 1 208 ? -4.973 -16.579 -9.391 1.00 90.19 208 ASP A N 1
ATOM 1613 C CA . ASP A 1 208 ? -5.917 -17.192 -8.462 1.00 90.19 208 ASP A CA 1
ATOM 1614 C C . ASP A 1 208 ? -5.965 -16.381 -7.151 1.00 90.19 208 ASP A C 1
ATOM 1616 O O . ASP A 1 208 ? -4.932 -16.061 -6.560 1.00 90.19 208 ASP A O 1
ATOM 1620 N N . ALA A 1 209 ? -7.166 -15.992 -6.717 1.00 91.06 209 ALA A N 1
ATOM 1621 C CA 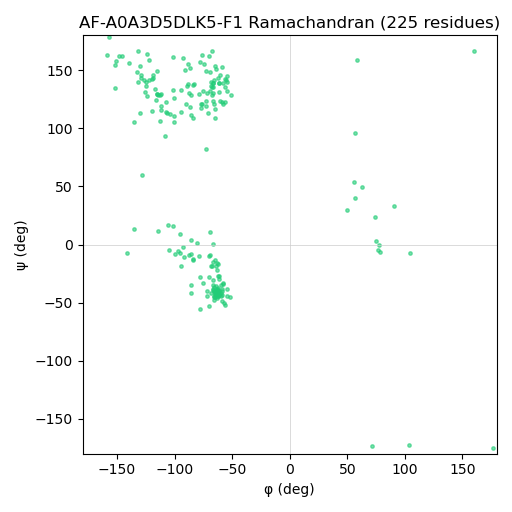. ALA A 1 209 ? -7.354 -15.230 -5.482 1.00 91.06 209 ALA A CA 1
ATOM 1622 C C . ALA A 1 209 ? -7.273 -16.112 -4.229 1.00 91.06 209 ALA A C 1
ATOM 1624 O O . ALA A 1 209 ? -6.881 -15.613 -3.169 1.00 91.06 209 ALA A O 1
ATOM 1625 N N . ASP A 1 210 ? -7.624 -17.392 -4.348 1.00 90.81 210 ASP A N 1
ATOM 1626 C CA . ASP A 1 210 ? -7.605 -18.331 -3.231 1.00 90.81 210 ASP A CA 1
ATOM 1627 C C . ASP A 1 210 ? -6.154 -18.657 -2.869 1.00 90.81 210 ASP A C 1
ATOM 1629 O O . ASP A 1 210 ? -5.778 -18.515 -1.710 1.00 90.81 210 ASP A O 1
ATOM 1633 N N . GLU A 1 211 ? -5.298 -18.905 -3.866 1.00 90.50 211 GLU A N 1
ATOM 1634 C CA . GLU A 1 211 ? -3.852 -19.098 -3.663 1.00 90.50 211 GLU A CA 1
ATOM 1635 C C . GLU A 1 211 ? -3.196 -17.873 -2.996 1.00 90.50 211 GLU A C 1
ATOM 1637 O O . GLU A 1 211 ? -2.369 -17.993 -2.093 1.00 90.50 211 GLU A O 1
ATOM 1642 N N . VAL A 1 212 ? -3.594 -16.654 -3.384 1.00 91.62 212 VAL A N 1
ATOM 1643 C CA . VAL A 1 212 ? -3.110 -15.445 -2.698 1.00 91.62 212 VAL A CA 1
ATOM 1644 C C . VAL A 1 212 ? -3.626 -15.372 -1.261 1.00 91.62 212 VAL A C 1
ATOM 1646 O O . VAL A 1 212 ? -2.894 -14.949 -0.371 1.00 91.62 212 VAL A O 1
ATOM 1649 N N . THR A 1 213 ? -4.870 -15.771 -1.008 1.00 89.62 213 THR A N 1
ATOM 1650 C CA . THR A 1 213 ? -5.421 -15.807 0.353 1.00 89.62 213 THR A CA 1
ATOM 1651 C C . THR A 1 213 ? -4.710 -16.844 1.223 1.00 89.62 213 THR A C 1
ATOM 1653 O O . THR A 1 213 ? -4.451 -16.568 2.392 1.00 89.62 213 THR A O 1
ATOM 1656 N N . GLU A 1 214 ? -4.318 -17.987 0.664 1.00 88.88 214 GLU A N 1
ATOM 1657 C CA . GLU A 1 214 ? -3.498 -18.989 1.350 1.00 88.88 214 GLU A CA 1
ATOM 1658 C C . GLU A 1 214 ? -2.127 -18.425 1.740 1.00 88.88 214 GLU A C 1
ATOM 1660 O O . GLU A 1 214 ? -1.714 -18.565 2.892 1.00 88.88 214 GLU A O 1
ATOM 1665 N N . ASN A 1 215 ? -1.472 -17.677 0.846 1.00 87.06 215 ASN A N 1
ATOM 1666 C CA . ASN A 1 215 ? -0.215 -16.984 1.162 1.00 87.06 215 ASN A CA 1
ATOM 1667 C C . ASN A 1 215 ? -0.373 -15.951 2.293 1.00 87.06 215 ASN A C 1
ATOM 1669 O O . ASN A 1 215 ? 0.577 -15.667 3.022 1.00 87.06 215 ASN A O 1
ATOM 1673 N N . LEU A 1 216 ? -1.576 -15.395 2.469 1.00 89.00 216 LEU A N 1
ATOM 1674 C CA . LEU A 1 216 ? -1.899 -14.454 3.544 1.00 89.00 216 LEU A CA 1
ATOM 1675 C C . LEU A 1 216 ? -2.276 -15.143 4.866 1.00 89.00 216 LEU A C 1
ATOM 1677 O O . LEU A 1 216 ? -2.313 -14.477 5.903 1.00 89.00 216 LEU A O 1
ATOM 1681 N N . ALA A 1 217 ? -2.528 -16.455 4.874 1.00 79.69 217 ALA A N 1
ATOM 1682 C CA . ALA A 1 217 ? -3.063 -17.179 6.031 1.00 79.69 217 ALA A CA 1
ATOM 1683 C C . ALA A 1 217 ? -2.120 -17.215 7.253 1.00 79.69 217 ALA A C 1
ATOM 1685 O O . ALA A 1 217 ? -2.567 -17.538 8.352 1.00 79.69 217 ALA A O 1
ATOM 1686 N N . GLY A 1 218 ? -0.840 -16.855 7.087 1.00 72.06 218 GLY A N 1
ATOM 1687 C CA . GLY A 1 218 ? 0.139 -16.680 8.172 1.00 72.06 218 GLY A CA 1
ATOM 1688 C C . GLY A 1 218 ? 0.135 -15.295 8.839 1.00 72.06 218 GLY A C 1
ATOM 1689 O O . GLY A 1 218 ? 0.761 -15.120 9.881 1.00 72.06 218 GLY A O 1
ATOM 1690 N N . LEU A 1 219 ? -0.608 -14.327 8.288 1.00 76.88 219 LEU A N 1
ATOM 1691 C CA . LEU A 1 219 ? -0.723 -12.955 8.788 1.00 76.88 219 LEU A CA 1
ATOM 1692 C C . LEU A 1 219 ? -2.008 -12.605 9.585 1.00 76.88 219 LEU A C 1
ATOM 1694 O O . LEU A 1 219 ? -2.281 -11.403 9.715 1.00 76.88 219 LEU A O 1
ATOM 1698 N N . PRO A 1 220 ? -2.849 -13.531 10.110 1.00 68.31 220 PRO A N 1
ATOM 1699 C CA . PRO A 1 220 ? -4.162 -13.132 10.585 1.00 68.31 220 PRO A CA 1
ATOM 1700 C C . PRO A 1 220 ? -4.102 -12.239 11.821 1.00 68.31 220 PRO A C 1
ATOM 1702 O O . PRO A 1 220 ? -3.460 -12.565 12.821 1.00 68.31 220 PRO A O 1
ATOM 1705 N N . LYS A 1 221 ? -4.899 -11.169 11.809 1.00 65.50 221 LYS A N 1
ATOM 1706 C CA . LYS A 1 221 ? -5.384 -10.531 13.037 1.00 65.50 221 LYS A CA 1
ATOM 1707 C C . LYS A 1 221 ? -6.885 -10.760 13.097 1.00 65.50 221 LYS A C 1
ATOM 1709 O O . LYS A 1 221 ? -7.637 -10.163 12.332 1.00 65.50 221 LYS A O 1
ATOM 1714 N N . VAL A 1 222 ? -7.319 -11.661 13.979 1.00 58.09 222 VAL A N 1
ATOM 1715 C CA . VAL A 1 222 ? -8.748 -11.917 14.193 1.00 58.09 222 VAL A CA 1
ATOM 1716 C C . VAL A 1 222 ? -9.363 -10.651 14.778 1.00 58.09 222 VAL A C 1
ATOM 1718 O O . VAL A 1 222 ? -9.094 -10.292 15.924 1.00 58.09 222 VAL A O 1
ATOM 1721 N N . LEU A 1 223 ? -10.169 -9.960 13.975 1.00 65.62 223 LEU A N 1
ATOM 1722 C CA . LEU A 1 223 ? -11.029 -8.895 14.466 1.00 65.62 223 LEU A CA 1
ATOM 1723 C C . LEU A 1 223 ? -12.205 -9.560 15.178 1.00 65.62 223 LEU A C 1
ATOM 1725 O O . LEU A 1 223 ? -12.934 -10.350 14.579 1.00 65.62 223 LEU A O 1
ATOM 1729 N N . THR A 1 224 ? -12.385 -9.271 16.461 1.00 53.84 224 THR A N 1
ATOM 1730 C CA . THR A 1 224 ? -13.594 -9.677 17.175 1.00 53.84 224 THR A CA 1
ATOM 1731 C C . THR A 1 224 ? -14.754 -8.803 16.692 1.00 53.84 224 THR A C 1
ATOM 1733 O O . THR A 1 224 ? -14.652 -7.576 16.766 1.00 53.84 224 THR A O 1
ATOM 1736 N N . PRO A 1 225 ? -15.858 -9.381 16.177 1.00 49.69 225 PRO A N 1
ATOM 1737 C CA . PRO A 1 225 ? -17.046 -8.600 15.852 1.00 49.69 225 PRO A CA 1
ATOM 1738 C C . PRO A 1 225 ? -17.510 -7.821 17.087 1.00 49.69 225 PRO A C 1
ATOM 1740 O O . PRO A 1 225 ? -17.445 -8.339 18.203 1.00 49.69 225 PRO A O 1
ATOM 1743 N N . ALA A 1 226 ? -17.966 -6.581 16.893 1.00 49.41 226 ALA A N 1
ATOM 1744 C CA . ALA A 1 226 ? -18.646 -5.853 17.959 1.00 49.41 226 ALA A CA 1
ATOM 1745 C C . ALA A 1 226 ? -19.899 -6.644 18.367 1.00 49.41 226 ALA A C 1
ATOM 1747 O O . ALA A 1 226 ? -20.715 -6.966 17.500 1.00 49.41 226 ALA A O 1
ATOM 1748 N N . SER A 1 227 ? -19.989 -6.980 19.656 1.00 43.34 227 SER A N 1
ATOM 1749 C CA . SER A 1 227 ? -21.150 -7.614 20.289 1.00 43.34 227 SER A CA 1
ATOM 1750 C C . SER A 1 227 ? -22.425 -6.790 20.145 1.00 43.34 227 SER A C 1
ATOM 1752 O O . SER A 1 227 ? -22.323 -5.541 20.179 1.00 43.34 227 SER A O 1
#

Secondary structure (DSSP, 8-state):
-PPPP---HHHHHHHHHHHHHHHHHHHHHHHHHHHHTEEEETTEEEEPPPPPPPPGGGGSEEEEEEEEETT-SS--EEEEEEETT-BHHHHHHHHHHHHT--S-S-EEEEETTEEEEPPPSS-TT--PEEGGG-BHHHHS-STT-EEEEEE-TTTTEEEEEEEEEEEEPPTT--SSEEEEEESPPPPTTS-HHHHHHHHHTTPPP---HHHHHHHHTTS---PPPP-

Foldseek 3Di:
DDDDDDQDPVNVVVVVVVVVVVVVVVVVVVVVVVVVQWFDFPHDIAGADAQDPQDPCLLFKWFFKKKWWPLAVVTWIFTKTARQQDFQVLVVVLVCLLQVHDPPFWKWKTFSNGIEGDDDPDDPPDPHHHRRVHGNCRRQVDAQGWMWMFTHPQQGRIIIIGGHDMGGDDPPDWDTFTPDIWAHHADPPQRHRVSSNVVCVPDHGPDDRVSSRVSCPVSTDDRDHDD

Radius of gyration: 24.34 Å; Cα contacts (8 Å, |Δi|>4): 422; chains: 1; bounding bo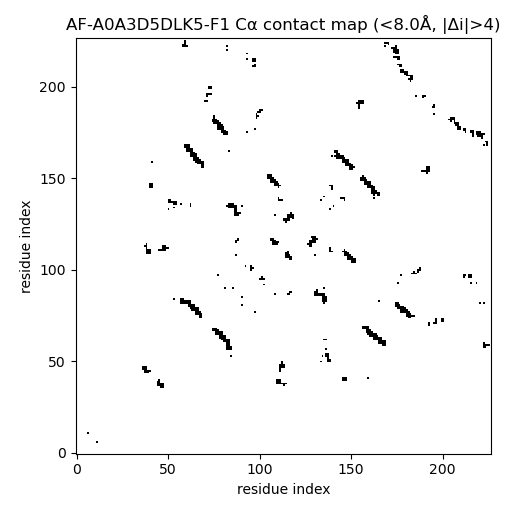x: 48×93×46 Å

Sequence (227 aa):
MPKKPVTSTDELIRMLIQVEAAAAGILEQQMLHRLRQQTYVGGKRVDIQQLPRLPKSAATTVHRVKASLHGAKPPVWRRLEIPSAMTLDLVHVVLQAAFRWDGYHLHAFETVCGEFGAPDDGDDWSERKNEATAALAQVAVAEGAKVVYTYDFGDDWRHDIVVEKIVPAEPGTAYPRCIGGRREGPPEDCGGIWAFNELQAGRAGTFDADEVTENLAGLPKVLTPAS

Solvent-accessible surface area (backbone atoms only — not comparable to full-atom values): 12465 Å² total; per-residue (Å²): 133,87,80,76,86,81,82,50,72,69,56,53,53,53,54,49,53,52,51,51,52,50,50,50,52,52,50,51,52,52,50,51,55,52,52,76,45,40,30,58,39,86,92,41,80,42,67,50,40,80,75,54,77,76,55,80,63,28,63,35,22,22,34,33,29,39,40,30,47,60,84,43,50,74,70,28,34,41,29,35,38,36,50,16,60,41,26,40,54,58,49,47,53,52,50,27,43,64,38,64,51,88,75,86,60,58,53,40,34,27,21,52,53,32,46,25,21,75,79,68,96,79,60,95,81,59,93,54,40,52,18,77,80,40,30,47,44,39,52,39,75,42,68,70,29,51,36,24,38,37,40,31,84,86,44,56,51,38,26,47,34,32,29,71,42,75,43,74,52,61,82,97,57,74,27,40,35,40,82,36,68,31,38,67,55,71,65,78,91,56,65,26,58,66,45,44,28,62,72,43,57,92,60,82,68,82,58,56,35,65,64,35,24,59,60,30,64,85,61,60,59,80,61,62,62,80,128

pLDDT: mean 87.48, std 13.31, range [41.28, 98.81]

Mean predicted aligned error: 8.5 Å

Nearest PDB structures (foldseek):
  2i1s-assembly1_A  TM=8.156E-01  e=2.236E-14  Methanosarcina mazei Go1
  2i1s-assembly2_B  TM=7.703E-01  e=3.919E-15  Methanosarcina mazei Go1
  6amb-assembly1_B  TM=5.069E-01  e=3.280E+00  Mus musculus
  1fmk-assembly1_A  TM=2.710E-01  e=6.582E+00  Homo sapiens